Protein AF-A0A369KZP0-F1 (afdb_monomer)

Mean predicted aligned error: 9.72 Å

Nearest PDB structures (foldseek):
  1ne2-assembly1_B  TM=6.212E-01  e=1.872E-04  Thermoplasma acidophilum
  2hv9-assembly1_A  TM=5.973E-01  e=4.729E-04  Encephalitozoon cuniculi
  3grz-assembly1_A  TM=6.682E-01  e=2.473E-03  Lactobacillus delbrueckii subsp. bulgaricus ATCC BAA-365
  4qtu-assembly1_B  TM=5.182E-01  e=5.473E-03  Saccharomyces cerevisiae S288C
  4g65-assembly1_B  TM=6.483E-01  e=4.861E-02  Vibrio vulnificus CMCP6

Organism: NCBI:txid495820

Solvent-accessible surface area (backbone atoms only — not comparable to full-atom values): 10783 Å² total; per-residue (Å²): 127,88,62,87,61,56,91,91,53,67,51,38,44,59,66,58,49,19,60,76,72,72,51,52,58,68,56,55,54,51,34,42,75,68,65,74,43,73,72,43,67,40,90,86,80,64,44,66,24,35,45,44,70,66,43,32,73,37,79,91,36,50,66,42,32,51,66,72,72,48,59,57,78,59,58,74,64,63,71,71,98,57,92,39,29,26,37,27,38,52,32,54,70,35,68,64,57,54,50,39,42,75,74,56,34,44,70,65,35,34,30,24,62,53,67,68,26,47,51,48,33,45,70,79,39,70,87,49,44,74,46,76,39,59,72,90,78,56,82,49,76,84,52,72,82,39,72,42,79,46,64,60,65,65,55,58,19,70,34,91,93,36,86,58,48,32,71,79,28,80,58,30,46,44,52,58,52,51,52,54,50,42,67,51,38,99

Secondary structure (DSSP, 8-state):
---SS-TT--EEEHHHHHHHTT--HHHHHHHHHTTSS--EE-TTT--EEEEHHHHHTSGGGHHHHHHHHS-HHHHTT---SS-EEEEEES-TTTHHHHHHHHTTEEEEEEEE--HHHHHHHHHH-TTS-EEES-GGG---TT-----EEEE---GGGTSTTTT--GGGSTTTTHHHHHHHHHHHH-

Foldseek 3Di:
DPPCPDPPDQWAALVVVCVQLVHDSVVVVVCCVVVVFDFDQDPVPRHTIGHLVVLLVDPSNVVSVCVVPPPVVVQQPDEDPDAAEEEEEQCQLNPVVVVVVSNRHDYAEYEHADPVSLVNCCVVPVPHHYHHHDLVPDDLLPAERHPYYHYDQDCQCPDPPHPVVQCVPPSNCVVVSSVVSVVSHD

pLDDT: mean 84.96, std 15.06, range [28.06, 98.31]

Sequence (186 aa):
MVSIFSNNDNTISAELFADIISVSKSTISKWEKNEKIKPVKNPITGRKEYSISNLSELDEFKIFKEMAYSNWDKELKIKPLRPYQSIELFAGAGGLAIGLEKAGFTTIAVNEVDKDSCKTLRFNRPSWNVIEGDIKNVDFTKFNNIDFVSGGFPCQAFSYAGNKLGFEDARGTLFFEQNKAAFLLL

Radius of gyration: 22.78 Å; Cα contacts (8 Å, |Δi|>4): 264; chains: 1; bounding box: 50×44×56 Å

Structure (mmCIF, N/CA/C/O backbone):
data_AF-A0A369KZP0-F1
#
_entry.id   AF-A0A369KZP0-F1
#
loop_
_atom_site.group_PDB
_atom_site.id
_atom_site.type_symbol
_atom_site.label_atom_id
_atom_site.label_alt_id
_atom_site.label_comp_id
_atom_site.label_asym_id
_atom_site.label_entity_id
_atom_site.label_seq_id
_atom_site.pdbx_PDB_ins_code
_atom_site.Cartn_x
_atom_site.Cartn_y
_atom_site.Cartn_z
_atom_site.occupancy
_atom_site.B_iso_or_equiv
_atom_site.auth_seq_id
_atom_site.auth_comp_id
_atom_site.auth_asym_id
_atom_site.auth_atom_id
_atom_site.pdbx_PDB_model_num
ATOM 1 N N . MET A 1 1 ? 9.856 8.379 -4.052 1.00 36.41 1 MET A N 1
ATOM 2 C CA . MET A 1 1 ? 9.752 8.324 -5.520 1.00 36.41 1 MET A CA 1
ATOM 3 C C . MET A 1 1 ? 10.843 7.376 -5.980 1.00 36.41 1 MET A C 1
ATOM 5 O O . MET A 1 1 ? 12.004 7.722 -5.814 1.00 36.41 1 MET A O 1
ATOM 9 N N . VAL A 1 2 ? 10.518 6.172 -6.464 1.00 28.06 2 VAL A N 1
ATOM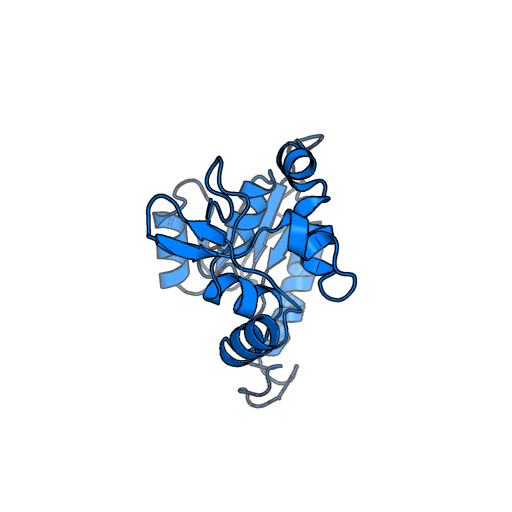 10 C CA . VAL A 1 2 ? 11.441 5.552 -7.424 1.00 28.06 2 VAL A CA 1
ATOM 11 C C . VAL A 1 2 ? 11.208 6.383 -8.666 1.00 28.06 2 VAL A C 1
ATOM 13 O O . VAL A 1 2 ? 10.186 6.246 -9.330 1.00 28.06 2 VAL A O 1
ATOM 16 N N . SER A 1 3 ? 12.051 7.390 -8.845 1.00 36.59 3 SER A N 1
ATOM 17 C CA . SER A 1 3 ? 12.077 8.131 -10.085 1.00 36.59 3 SER A CA 1
ATOM 18 C C . SER A 1 3 ? 12.575 7.145 -11.134 1.00 36.59 3 SER A C 1
ATOM 20 O O . SER A 1 3 ? 13.777 6.951 -11.271 1.00 36.59 3 SER A O 1
ATOM 22 N N . ILE A 1 4 ? 11.657 6.422 -11.781 1.00 45.81 4 ILE A N 1
ATOM 23 C CA . ILE A 1 4 ? 12.007 5.560 -12.919 1.00 45.81 4 ILE A CA 1
ATOM 24 C C . ILE A 1 4 ? 12.545 6.445 -14.059 1.00 45.81 4 ILE A C 1
ATOM 26 O O . ILE A 1 4 ? 13.327 5.993 -14.885 1.00 45.81 4 ILE A O 1
ATOM 30 N N . PHE A 1 5 ? 12.193 7.735 -14.035 1.00 52.28 5 PHE A N 1
ATOM 31 C CA . PHE A 1 5 ? 12.626 8.754 -14.976 1.00 52.28 5 PHE A CA 1
ATOM 32 C C . PHE A 1 5 ? 13.347 9.859 -14.208 1.00 52.28 5 PHE A C 1
ATOM 34 O O . PHE A 1 5 ? 12.756 10.868 -13.819 1.00 52.28 5 PHE A O 1
ATOM 41 N N . SER A 1 6 ? 14.638 9.660 -13.927 1.00 38.16 6 SER A N 1
ATOM 42 C CA . SER A 1 6 ? 15.480 10.777 -13.503 1.00 38.16 6 SER A CA 1
ATOM 43 C C . SER A 1 6 ? 15.413 11.855 -14.579 1.00 38.16 6 SER A C 1
ATOM 45 O O . SER A 1 6 ? 15.656 11.565 -15.749 1.00 38.16 6 SER A O 1
ATOM 47 N N . ASN A 1 7 ? 15.060 13.073 -14.167 1.00 42.16 7 ASN A N 1
ATOM 48 C CA . ASN A 1 7 ? 15.059 14.271 -15.000 1.00 42.16 7 ASN A CA 1
ATOM 49 C C . ASN A 1 7 ? 16.179 14.222 -16.061 1.00 42.16 7 ASN A C 1
ATOM 51 O O . ASN A 1 7 ? 17.353 14.186 -15.698 1.00 42.16 7 ASN A O 1
ATOM 55 N N . ASN A 1 8 ? 15.769 14.255 -17.336 1.00 48.69 8 ASN A N 1
ATOM 56 C CA . ASN A 1 8 ? 16.543 14.358 -18.587 1.00 48.69 8 ASN A CA 1
ATOM 57 C C . ASN A 1 8 ? 16.964 13.100 -19.367 1.00 48.69 8 ASN A C 1
ATOM 59 O O . ASN A 1 8 ? 17.341 13.281 -20.522 1.00 48.69 8 ASN A O 1
ATOM 63 N N . ASP A 1 9 ? 16.796 11.872 -18.873 1.00 56.22 9 ASP A N 1
ATOM 64 C CA . ASP A 1 9 ? 17.131 10.681 -19.677 1.00 56.22 9 ASP A CA 1
ATOM 65 C C . ASP A 1 9 ? 15.869 9.883 -20.040 1.00 56.22 9 ASP A C 1
ATOM 67 O O . ASP A 1 9 ? 15.334 9.105 -19.253 1.00 56.22 9 ASP A O 1
ATOM 71 N N . ASN A 1 10 ? 15.374 10.082 -21.268 1.00 79.69 10 ASN A N 1
ATOM 72 C CA . ASN A 1 10 ? 14.224 9.366 -21.845 1.00 79.69 10 ASN A CA 1
ATOM 73 C C . ASN A 1 10 ? 14.609 7.938 -22.296 1.00 79.69 10 ASN A C 1
ATOM 75 O O . ASN A 1 10 ? 14.162 7.456 -23.343 1.00 79.69 10 ASN A O 1
ATOM 79 N N . THR A 1 11 ? 15.523 7.303 -21.560 1.00 87.75 11 THR A N 1
ATOM 80 C CA . THR A 1 11 ? 16.172 6.035 -21.893 1.00 87.75 11 THR A CA 1
ATOM 81 C C . THR A 1 11 ? 16.112 5.062 -20.717 1.00 87.75 11 THR A C 1
ATOM 83 O O . THR A 1 11 ? 16.107 5.457 -19.556 1.00 87.75 11 THR A O 1
ATOM 86 N N . ILE A 1 12 ? 16.049 3.764 -21.013 1.00 90.25 12 ILE A N 1
ATOM 87 C CA . ILE A 1 12 ? 15.999 2.689 -20.011 1.00 90.25 12 ILE A CA 1
ATOM 88 C C . ILE A 1 12 ? 17.077 1.639 -20.271 1.00 90.25 12 ILE A C 1
ATOM 90 O O . ILE A 1 12 ? 17.467 1.397 -21.414 1.00 90.25 12 ILE A O 1
ATOM 94 N N . SER A 1 13 ? 17.550 0.977 -19.216 1.00 92.00 13 SER A N 1
ATOM 95 C CA . SER A 1 13 ? 18.495 -0.136 -19.343 1.00 92.00 13 SER A CA 1
ATOM 96 C C . SER A 1 13 ? 17.852 -1.369 -19.992 1.00 92.00 13 SER A C 1
ATOM 98 O O . SER A 1 13 ? 16.628 -1.512 -20.030 1.00 92.00 13 SER A O 1
ATOM 100 N N . ALA A 1 14 ? 18.682 -2.298 -20.476 1.00 92.31 14 ALA A N 1
ATOM 101 C CA . ALA A 1 14 ? 18.210 -3.585 -20.994 1.00 92.31 14 ALA A CA 1
ATOM 102 C C . ALA A 1 14 ? 17.471 -4.403 -19.922 1.00 92.31 14 ALA A C 1
ATOM 104 O O . ALA A 1 14 ? 16.512 -5.101 -20.236 1.00 92.31 14 ALA A O 1
ATOM 105 N N . GLU A 1 15 ? 17.926 -4.306 -18.669 1.00 91.56 15 GLU A N 1
ATOM 106 C CA . GLU A 1 15 ? 17.291 -4.882 -17.482 1.00 91.56 15 GLU A CA 1
ATOM 107 C C . GLU A 1 15 ? 15.855 -4.387 -17.341 1.00 91.56 15 GLU A C 1
ATOM 109 O O . GLU A 1 15 ? 14.920 -5.177 -17.388 1.00 91.56 15 GLU A O 1
ATOM 114 N N . LEU A 1 16 ? 15.698 -3.067 -17.223 1.00 90.25 16 LEU A N 1
ATOM 115 C CA . LEU A 1 16 ? 14.410 -2.447 -16.963 1.00 90.25 16 LEU A CA 1
ATOM 116 C C . LEU A 1 16 ? 13.461 -2.637 -18.147 1.00 90.25 16 LEU A C 1
ATOM 118 O O . LEU A 1 16 ? 12.276 -2.880 -17.945 1.00 90.25 16 LEU A O 1
ATOM 122 N N . PHE A 1 17 ? 13.976 -2.581 -19.378 1.00 92.75 17 PHE A N 1
ATOM 123 C CA . PHE A 1 17 ? 13.187 -2.924 -20.555 1.00 92.75 17 PHE A CA 1
ATOM 124 C C . PHE A 1 17 ? 12.662 -4.361 -20.444 1.00 92.75 17 PHE A C 1
ATOM 126 O O . PHE A 1 17 ? 11.452 -4.561 -20.505 1.00 92.75 17 PHE A O 1
ATOM 133 N N . ALA A 1 18 ? 13.537 -5.346 -20.217 1.00 93.50 18 ALA A N 1
ATOM 134 C CA . ALA A 1 18 ? 13.142 -6.748 -20.099 1.00 93.50 18 ALA A CA 1
ATOM 135 C C . ALA A 1 18 ? 12.071 -6.965 -19.013 1.00 93.50 18 ALA A C 1
ATOM 137 O O . ALA A 1 18 ? 11.087 -7.661 -19.266 1.00 93.50 18 ALA A O 1
ATOM 138 N N . ASP A 1 19 ? 12.219 -6.304 -17.863 1.00 92.50 19 ASP A N 1
ATOM 139 C CA . ASP A 1 19 ? 11.260 -6.370 -16.758 1.00 92.50 19 ASP A CA 1
ATOM 140 C C . ASP A 1 19 ? 9.896 -5.763 -17.139 1.00 92.50 19 ASP A C 1
ATOM 142 O O . ASP A 1 19 ? 8.864 -6.403 -16.938 1.00 92.50 19 ASP A O 1
ATOM 146 N N . ILE A 1 20 ? 9.872 -4.569 -17.752 1.00 90.81 20 ILE A N 1
ATOM 147 C CA . ILE A 1 20 ? 8.628 -3.865 -18.133 1.00 90.81 20 ILE A CA 1
ATOM 148 C C . ILE A 1 20 ? 7.773 -4.699 -19.089 1.00 90.81 20 ILE A C 1
ATOM 150 O O . ILE A 1 20 ? 6.555 -4.768 -18.935 1.00 90.81 20 ILE A O 1
ATOM 154 N N . ILE A 1 21 ? 8.395 -5.345 -20.075 1.00 91.25 21 ILE A N 1
ATOM 155 C CA . ILE A 1 21 ? 7.677 -6.178 -21.050 1.00 91.25 21 ILE A CA 1
ATOM 156 C C . ILE A 1 21 ? 7.619 -7.659 -20.659 1.00 91.25 21 ILE A C 1
ATOM 158 O O . ILE A 1 21 ? 7.135 -8.474 -21.442 1.00 91.25 21 ILE A O 1
ATOM 162 N N . SER A 1 22 ? 8.090 -8.014 -19.458 1.00 92.00 22 SER A N 1
ATOM 163 C CA . SER A 1 22 ? 8.059 -9.380 -18.921 1.00 92.00 22 SER A CA 1
ATOM 164 C C . SER A 1 22 ? 8.732 -10.423 -19.830 1.00 92.00 22 SER A C 1
ATOM 166 O O . SER A 1 22 ? 8.195 -11.507 -20.063 1.00 92.00 22 SER A O 1
ATOM 168 N N . VAL A 1 23 ? 9.927 -10.112 -20.344 1.00 93.56 23 VAL A N 1
ATOM 169 C CA . VAL A 1 23 ? 10.755 -11.044 -21.135 1.00 93.56 23 VAL A CA 1
ATOM 170 C C . VAL A 1 23 ? 12.153 -11.199 -20.542 1.00 93.56 23 VAL A C 1
ATOM 172 O O . VAL A 1 23 ? 12.574 -10.462 -19.660 1.00 93.56 23 VAL A O 1
ATOM 175 N N . SER A 1 24 ? 12.928 -12.158 -21.050 1.00 95.06 2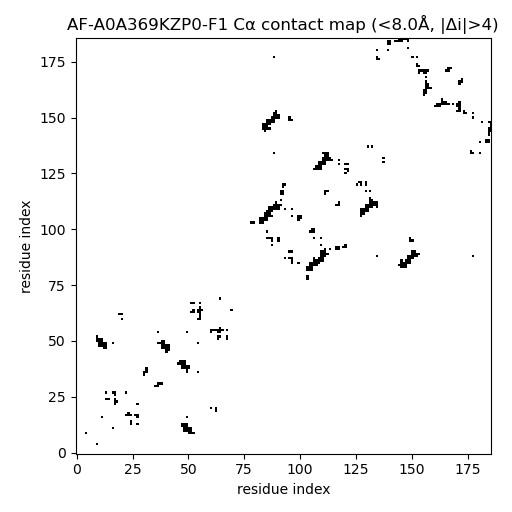4 SER A N 1
ATOM 176 C CA . SER A 1 24 ? 14.331 -12.310 -20.660 1.00 95.06 24 SER A CA 1
ATOM 177 C C . SER A 1 24 ? 15.237 -11.253 -21.307 1.00 95.06 24 SER A C 1
ATOM 179 O O . SER A 1 24 ? 15.032 -10.848 -22.453 1.00 95.06 24 SER A O 1
ATOM 181 N N . LYS A 1 25 ? 16.361 -10.921 -20.656 1.00 93.06 25 LYS A N 1
ATOM 182 C CA . LYS A 1 25 ? 17.425 -10.099 -21.273 1.00 93.06 25 LYS A CA 1
ATOM 183 C C . LYS A 1 25 ? 17.944 -10.679 -22.594 1.00 93.06 25 LYS A C 1
ATOM 185 O O . LYS A 1 25 ? 18.283 -9.934 -23.506 1.00 93.06 25 LYS A O 1
ATOM 190 N N . SER A 1 26 ? 17.972 -12.008 -22.727 1.00 93.94 26 SER A N 1
ATOM 191 C CA . SER A 1 26 ? 18.365 -12.673 -23.976 1.00 93.94 26 SER A CA 1
ATOM 192 C C . SER A 1 26 ? 17.408 -12.370 -25.133 1.00 93.94 26 SER A C 1
ATOM 194 O O . SER A 1 26 ? 17.845 -12.288 -26.281 1.00 93.94 26 SER A O 1
ATOM 196 N N . THR A 1 27 ? 16.123 -12.153 -24.840 1.00 94.62 27 THR A N 1
ATOM 197 C CA . THR A 1 27 ? 15.128 -11.729 -25.831 1.00 94.62 27 THR A CA 1
ATOM 198 C C . THR A 1 27 ? 15.435 -10.319 -26.329 1.00 94.62 27 THR A C 1
ATOM 200 O O . THR A 1 27 ? 15.455 -10.101 -27.540 1.00 94.62 27 THR A O 1
ATOM 203 N N . ILE A 1 28 ? 15.795 -9.402 -25.423 1.00 94.69 28 ILE A N 1
ATOM 204 C CA . ILE A 1 28 ? 16.255 -8.051 -25.781 1.00 94.69 28 ILE A CA 1
ATOM 205 C C . ILE A 1 28 ? 17.487 -8.126 -26.693 1.00 94.69 28 ILE A C 1
ATOM 207 O O . ILE A 1 28 ? 17.485 -7.551 -27.778 1.00 94.69 28 ILE A O 1
ATOM 211 N N . SER A 1 29 ? 18.504 -8.917 -26.331 1.00 93.62 29 SER A N 1
ATOM 212 C CA . SER A 1 29 ? 19.702 -9.094 -27.170 1.00 93.62 29 SER A CA 1
ATOM 213 C C . SER A 1 29 ? 19.390 -9.675 -28.555 1.00 93.62 29 SER A C 1
ATOM 215 O O . SER A 1 29 ? 20.025 -9.304 -29.542 1.00 93.62 29 SER A O 1
ATOM 217 N N . LYS A 1 30 ? 18.407 -10.581 -28.658 1.00 95.50 30 LYS A N 1
ATOM 218 C CA . LYS A 1 30 ? 17.957 -11.135 -29.944 1.00 95.50 30 LYS A CA 1
ATOM 219 C C . LYS A 1 30 ? 17.290 -10.068 -30.811 1.00 95.50 30 LYS A C 1
ATOM 221 O O . LYS A 1 30 ? 17.533 -10.031 -32.014 1.00 95.50 30 LYS A O 1
ATOM 226 N N . TRP A 1 31 ? 16.461 -9.211 -30.223 1.00 94.75 31 TRP A N 1
ATOM 227 C CA . TRP A 1 31 ? 15.827 -8.109 -30.947 1.00 94.75 31 TRP A CA 1
ATOM 228 C C . TRP A 1 31 ? 16.827 -7.043 -31.384 1.00 94.75 31 TRP A C 1
ATOM 230 O O . TRP A 1 31 ? 16.687 -6.527 -32.487 1.00 94.75 31 TRP A O 1
ATOM 240 N N . GLU A 1 32 ? 17.850 -6.768 -30.573 1.00 93.75 32 GLU A N 1
ATOM 241 C CA . GLU A 1 32 ? 18.965 -5.900 -30.961 1.00 93.75 32 GLU A CA 1
ATOM 242 C C . GLU A 1 32 ? 19.711 -6.483 -32.172 1.00 93.75 32 GLU A C 1
ATOM 244 O O . GLU A 1 32 ? 19.908 -5.797 -33.171 1.00 93.75 32 GLU A O 1
ATOM 249 N N . LYS A 1 33 ? 20.065 -7.776 -32.125 1.00 94.12 33 LYS A N 1
ATOM 250 C CA . LYS A 1 33 ? 20.767 -8.461 -33.224 1.00 94.12 33 LYS A CA 1
ATOM 251 C C . LYS A 1 33 ? 19.964 -8.477 -34.529 1.00 94.12 33 LYS A C 1
ATOM 253 O O . LYS A 1 33 ? 20.554 -8.419 -35.602 1.00 94.12 33 LYS A O 1
ATOM 258 N N . ASN A 1 34 ? 18.641 -8.573 -34.431 1.00 93.69 34 ASN A N 1
ATOM 259 C CA . ASN A 1 34 ? 17.736 -8.573 -35.580 1.00 93.69 34 ASN A CA 1
ATOM 260 C C . ASN A 1 34 ? 17.277 -7.157 -35.977 1.00 93.69 34 ASN A C 1
ATOM 262 O O . ASN A 1 34 ? 16.317 -7.030 -36.729 1.00 93.69 34 ASN A O 1
ATOM 266 N N . GLU A 1 35 ? 17.910 -6.110 -35.435 1.00 90.69 35 GLU A N 1
ATOM 267 C CA . GLU A 1 35 ? 17.630 -4.690 -35.700 1.00 90.69 35 GLU A CA 1
ATOM 268 C C . GLU A 1 35 ? 16.199 -4.216 -35.392 1.00 90.69 35 GLU A C 1
ATOM 270 O O . GLU A 1 35 ? 15.824 -3.096 -35.741 1.00 90.69 35 GLU A O 1
ATOM 275 N N . LYS A 1 36 ? 15.409 -5.026 -34.679 1.00 89.44 36 LYS A N 1
ATOM 276 C CA . LYS A 1 36 ? 14.049 -4.673 -34.245 1.00 89.44 36 LYS A CA 1
ATOM 277 C C . LYS A 1 36 ? 14.058 -3.519 -33.239 1.00 89.44 36 LYS A C 1
ATOM 279 O O . LYS A 1 36 ? 13.135 -2.715 -33.206 1.00 89.44 36 LYS A O 1
ATOM 284 N N . ILE A 1 37 ? 15.095 -3.455 -32.407 1.00 92.56 37 ILE A N 1
ATOM 285 C CA . ILE A 1 37 ? 15.331 -2.374 -31.446 1.00 92.56 37 ILE A CA 1
ATOM 286 C C . ILE A 1 37 ? 16.759 -1.863 -31.609 1.00 92.56 37 ILE A C 1
ATOM 288 O O . ILE A 1 37 ? 17.664 -2.630 -31.937 1.00 92.56 37 ILE A O 1
ATOM 292 N N . LYS A 1 38 ? 16.971 -0.569 -31.356 1.00 92.38 38 LYS A N 1
ATOM 293 C CA . LYS A 1 38 ? 18.285 0.072 -31.482 1.00 92.38 38 LYS A CA 1
ATOM 294 C C . LYS A 1 38 ? 18.666 0.757 -30.169 1.00 92.38 38 LYS A C 1
ATOM 296 O O . LYS A 1 38 ? 17.924 1.636 -29.728 1.00 92.38 38 LYS A O 1
ATOM 301 N N . PRO A 1 39 ? 19.786 0.369 -29.536 1.00 93.06 39 PRO A N 1
ATOM 302 C CA . PRO A 1 39 ? 20.246 1.022 -28.325 1.00 93.06 39 PRO A CA 1
ATOM 303 C C . PRO A 1 39 ? 20.938 2.352 -28.641 1.00 93.06 39 PRO A C 1
ATOM 305 O O . PRO A 1 39 ? 21.559 2.526 -29.690 1.00 93.06 39 PRO A O 1
ATOM 308 N N . VAL A 1 40 ? 20.895 3.262 -27.678 1.00 91.56 40 VAL A N 1
ATOM 309 C CA . VAL A 1 40 ? 21.728 4.460 -27.589 1.00 91.56 40 VAL A CA 1
ATOM 310 C C . VAL A 1 40 ? 22.782 4.259 -26.504 1.00 91.56 40 VAL A C 1
ATOM 312 O O . VAL A 1 40 ? 22.606 3.462 -25.582 1.00 91.56 40 VAL A O 1
ATOM 315 N N . LYS A 1 41 ? 23.914 4.952 -26.618 1.00 89.94 41 LYS A N 1
ATOM 316 C CA . LYS A 1 41 ? 24.972 4.884 -25.610 1.00 89.94 41 LYS A CA 1
ATOM 317 C C . LYS A 1 41 ? 24.750 5.987 -24.583 1.00 89.94 41 LYS A C 1
ATOM 319 O O . LYS A 1 41 ? 24.753 7.158 -24.954 1.00 89.94 41 LYS A O 1
ATOM 324 N N . ASN A 1 42 ? 24.595 5.622 -23.315 1.00 84.94 42 ASN A N 1
ATOM 325 C CA . ASN A 1 42 ? 24.492 6.598 -22.239 1.00 84.94 42 ASN A CA 1
ATOM 326 C C . ASN A 1 42 ? 25.803 7.412 -22.160 1.00 84.94 42 ASN A C 1
ATOM 328 O O . ASN A 1 42 ? 26.880 6.807 -22.081 1.00 84.94 42 ASN A O 1
ATOM 332 N N . PRO A 1 43 ? 25.750 8.754 -22.186 1.00 81.56 43 PRO A N 1
ATOM 333 C CA . PRO A 1 43 ? 26.947 9.593 -22.242 1.00 81.56 43 PRO A CA 1
ATOM 334 C C . PRO A 1 43 ? 27.766 9.569 -20.944 1.00 81.56 43 PRO A C 1
ATOM 336 O O . PRO A 1 43 ? 28.965 9.833 -20.982 1.00 81.56 43 PRO A O 1
ATOM 339 N N . ILE A 1 44 ? 27.143 9.226 -19.812 1.00 82.75 44 ILE A N 1
ATOM 340 C CA . ILE A 1 44 ? 27.774 9.193 -18.487 1.00 82.75 44 ILE A CA 1
ATOM 341 C C . ILE A 1 44 ? 28.340 7.801 -18.202 1.00 82.75 44 ILE A C 1
ATOM 343 O O . ILE A 1 44 ? 29.504 7.653 -17.837 1.00 82.75 44 ILE A O 1
ATOM 347 N N . THR A 1 45 ? 27.521 6.759 -18.359 1.00 84.44 45 THR A N 1
ATOM 348 C CA . THR A 1 45 ? 27.897 5.389 -17.970 1.00 84.44 45 THR A CA 1
ATOM 349 C C . THR A 1 45 ? 28.523 4.588 -19.108 1.00 84.44 45 THR A C 1
ATOM 351 O O . THR A 1 45 ? 29.116 3.535 -18.872 1.00 84.44 45 THR A O 1
ATOM 354 N N . GLY A 1 46 ? 28.360 5.036 -20.357 1.00 85.06 46 GLY A N 1
ATOM 355 C CA . GLY A 1 46 ? 28.786 4.318 -21.556 1.00 85.06 46 GLY A CA 1
ATOM 356 C C . GLY A 1 46 ? 27.983 3.046 -21.856 1.00 85.06 46 GLY A C 1
ATOM 357 O O . GLY A 1 46 ? 28.317 2.342 -22.814 1.00 85.06 46 GLY A O 1
ATOM 358 N N . ARG A 1 47 ? 26.953 2.733 -21.058 1.00 87.31 47 ARG A N 1
ATOM 359 C CA . ARG A 1 47 ? 26.108 1.543 -21.219 1.00 87.31 47 ARG A CA 1
ATOM 360 C C . ARG A 1 47 ? 25.116 1.716 -22.368 1.00 87.31 47 ARG A C 1
ATOM 362 O O . ARG A 1 47 ? 24.792 2.833 -22.760 1.00 87.31 47 ARG A O 1
ATOM 369 N N . LYS A 1 48 ? 24.648 0.589 -22.908 1.00 90.38 48 LYS A N 1
ATOM 370 C CA . LYS A 1 48 ? 23.555 0.557 -23.886 1.00 90.38 48 LYS A CA 1
ATOM 371 C C . LYS A 1 48 ? 22.226 0.774 -23.170 1.00 90.38 48 LYS A C 1
ATOM 373 O O . LYS A 1 48 ? 21.916 0.045 -22.229 1.00 90.38 48 LYS A O 1
ATOM 378 N N . GLU A 1 49 ? 21.449 1.726 -23.655 1.00 92.88 49 GLU A N 1
ATOM 379 C CA . GLU A 1 49 ? 20.109 2.045 -23.169 1.00 92.88 49 GL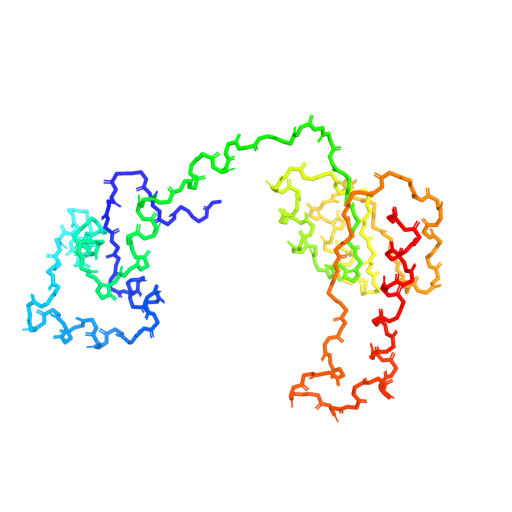U A CA 1
ATOM 380 C C . GLU A 1 49 ? 19.139 2.194 -24.340 1.00 92.88 49 GLU A C 1
ATOM 382 O O . GLU A 1 49 ? 19.552 2.291 -25.492 1.00 92.88 49 GLU A O 1
ATOM 387 N N . TYR A 1 50 ? 17.841 2.194 -24.066 1.00 92.00 50 TYR A N 1
ATOM 388 C CA . TYR A 1 50 ? 16.790 2.195 -25.079 1.00 92.00 50 TYR A CA 1
ATOM 389 C C . TYR A 1 50 ? 15.889 3.401 -24.894 1.00 92.00 50 TYR A C 1
ATOM 391 O O . TYR A 1 50 ? 15.371 3.618 -23.805 1.00 92.00 50 TYR A O 1
ATOM 399 N N . SER A 1 51 ? 15.700 4.178 -25.959 1.00 89.75 51 SER A N 1
ATOM 400 C CA . SER A 1 51 ? 14.836 5.357 -25.939 1.00 89.75 51 SER A CA 1
ATOM 401 C C . SER A 1 51 ? 13.365 4.956 -25.829 1.00 89.75 51 SER A C 1
ATOM 403 O O . SER A 1 51 ? 12.856 4.218 -26.672 1.00 89.75 51 SER A O 1
ATOM 405 N N . ILE A 1 52 ? 12.673 5.478 -24.817 1.00 87.19 52 ILE A N 1
ATOM 406 C CA . ILE A 1 52 ? 11.254 5.199 -24.569 1.00 87.19 52 ILE A CA 1
ATOM 407 C C . ILE A 1 52 ? 10.392 5.720 -25.718 1.00 87.19 52 ILE A C 1
ATOM 409 O O . ILE A 1 52 ? 9.480 5.019 -26.145 1.00 87.19 52 ILE A O 1
ATOM 413 N N . SER A 1 53 ? 10.702 6.902 -26.262 1.00 83.62 53 SER A N 1
ATOM 414 C CA . SER A 1 53 ? 9.979 7.457 -27.413 1.00 83.62 53 SER A CA 1
ATOM 415 C C . SER A 1 53 ? 10.061 6.530 -28.626 1.00 83.62 53 SER A C 1
ATOM 417 O O . SER A 1 53 ? 9.03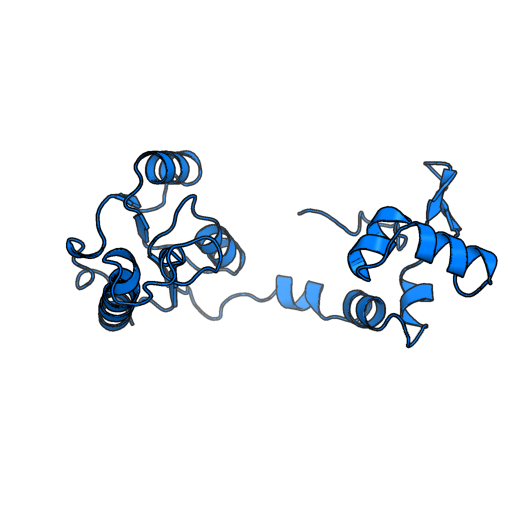5 6.216 -29.222 1.00 83.62 53 SER A O 1
ATOM 419 N N . ASN A 1 54 ? 11.243 5.978 -28.915 1.00 87.00 54 ASN A N 1
ATOM 420 C CA . ASN A 1 54 ? 11.401 5.031 -30.021 1.00 87.00 54 ASN A CA 1
ATOM 421 C C . ASN A 1 54 ? 10.648 3.721 -29.749 1.00 87.00 54 ASN A C 1
ATOM 423 O O . ASN A 1 54 ? 10.047 3.148 -30.651 1.00 87.00 54 ASN A O 1
ATOM 427 N N . LEU A 1 55 ? 10.669 3.235 -28.504 1.00 88.62 55 LEU A N 1
ATOM 428 C CA . LEU A 1 55 ? 9.926 2.033 -28.126 1.00 88.62 55 LEU A CA 1
ATOM 429 C C . LEU A 1 55 ? 8.406 2.250 -28.189 1.00 88.62 55 LEU A C 1
ATOM 431 O O . LEU A 1 55 ? 7.691 1.327 -28.563 1.00 88.62 55 LEU A O 1
ATOM 435 N N . SER A 1 56 ? 7.909 3.450 -27.870 1.00 85.44 56 SER A N 1
ATOM 436 C CA . SER A 1 56 ? 6.476 3.779 -27.910 1.00 85.44 56 SER A CA 1
ATOM 437 C C . SER A 1 56 ? 5.881 3.872 -29.318 1.00 85.44 56 SER A C 1
ATOM 439 O O . SER A 1 56 ? 4.660 3.798 -29.463 1.00 85.44 56 SER A O 1
ATOM 441 N N . GLU A 1 57 ? 6.721 4.020 -30.345 1.00 85.56 57 GLU A N 1
ATOM 442 C CA . GLU A 1 57 ? 6.313 3.999 -31.756 1.00 85.56 57 GLU A CA 1
ATOM 443 C C . GLU A 1 57 ? 6.085 2.574 -32.283 1.00 85.56 57 GLU A C 1
ATOM 445 O O . GLU A 1 57 ? 5.455 2.390 -33.323 1.00 85.56 57 GLU A O 1
ATOM 450 N N . LEU A 1 58 ? 6.576 1.557 -31.570 1.00 85.00 58 LEU A N 1
ATOM 451 C CA . LEU A 1 58 ? 6.420 0.159 -31.948 1.00 85.00 58 LEU A CA 1
ATOM 452 C C . LEU A 1 58 ? 5.118 -0.395 -31.357 1.00 85.00 58 LEU A C 1
ATOM 454 O O . LEU A 1 58 ? 4.985 -0.511 -30.138 1.00 85.00 58 LEU A O 1
ATOM 458 N N . ASP A 1 59 ? 4.181 -0.807 -32.216 1.00 83.50 59 ASP A N 1
ATOM 459 C CA . ASP A 1 59 ? 2.870 -1.341 -31.800 1.00 83.50 59 ASP A CA 1
ATOM 460 C C . ASP A 1 59 ? 2.981 -2.536 -30.837 1.00 83.50 59 ASP A C 1
ATOM 462 O O . ASP A 1 59 ? 2.159 -2.714 -29.936 1.00 83.50 59 ASP A O 1
ATOM 466 N N . GLU A 1 60 ? 4.039 -3.336 -30.985 1.00 84.31 60 GLU A N 1
ATOM 467 C CA . GLU A 1 60 ? 4.329 -4.485 -30.126 1.00 84.31 60 GLU A CA 1
ATOM 468 C C . GLU A 1 60 ? 4.651 -4.098 -28.676 1.00 84.31 60 GLU A C 1
ATOM 470 O O . GLU A 1 60 ? 4.515 -4.926 -27.775 1.00 84.31 60 GLU A O 1
ATOM 475 N N . PHE A 1 61 ? 5.060 -2.850 -28.428 1.00 87.31 61 PHE A N 1
ATOM 476 C CA . PHE A 1 61 ? 5.388 -2.353 -27.097 1.00 87.31 61 PHE A CA 1
ATOM 477 C C . PHE A 1 61 ? 4.414 -1.274 -26.624 1.00 87.31 61 PHE A C 1
ATOM 479 O O . PHE A 1 61 ? 4.804 -0.240 -26.075 1.00 87.31 61 PHE A O 1
ATOM 486 N N . LYS A 1 62 ? 3.117 -1.566 -26.773 1.00 84.81 62 LYS A N 1
ATOM 487 C CA . LYS A 1 62 ? 2.005 -0.717 -26.323 1.00 84.81 62 LYS A CA 1
ATOM 488 C C . LYS A 1 62 ? 2.185 -0.165 -24.902 1.00 84.81 62 LYS A C 1
ATOM 490 O O . LYS A 1 62 ? 1.814 0.977 -24.657 1.00 84.81 62 LYS A O 1
ATOM 495 N N . ILE A 1 63 ? 2.802 -0.923 -23.993 1.00 86.44 63 ILE A N 1
ATOM 496 C CA . ILE A 1 63 ? 3.068 -0.475 -22.620 1.00 86.44 63 ILE A CA 1
ATOM 497 C C . ILE A 1 63 ? 3.924 0.799 -22.561 1.00 86.44 63 ILE A C 1
ATOM 499 O O . ILE A 1 63 ? 3.616 1.686 -21.776 1.00 86.44 63 ILE A O 1
ATOM 503 N N . PHE A 1 64 ? 4.932 0.970 -23.427 1.00 86.38 64 PHE A N 1
ATOM 504 C CA . PHE A 1 64 ? 5.724 2.208 -23.449 1.00 86.38 64 PHE A CA 1
ATOM 505 C C . PHE A 1 64 ? 4.931 3.380 -24.001 1.00 86.38 64 PHE A C 1
ATOM 507 O O . PHE A 1 64 ? 5.112 4.499 -23.538 1.00 86.38 64 PHE A O 1
ATOM 514 N N . LYS A 1 65 ? 4.020 3.130 -24.945 1.00 83.50 65 LYS A N 1
ATOM 515 C CA . LYS A 1 65 ? 3.076 4.145 -25.416 1.00 83.50 65 LYS A CA 1
ATOM 516 C C . LYS A 1 65 ? 2.138 4.572 -24.291 1.00 83.50 65 LYS A C 1
ATOM 518 O O . LYS A 1 65 ? 1.964 5.762 -24.054 1.00 83.50 65 LYS A O 1
ATOM 523 N N . GLU A 1 66 ? 1.581 3.612 -23.562 1.00 83.38 66 GLU A N 1
ATOM 524 C CA . GLU A 1 66 ? 0.745 3.894 -22.399 1.00 83.38 66 GLU A CA 1
ATOM 525 C C . GLU A 1 66 ? 1.534 4.659 -21.339 1.00 83.38 66 GLU A C 1
ATOM 527 O O . GLU A 1 66 ? 1.039 5.670 -20.871 1.00 83.38 66 GLU A O 1
ATOM 532 N N . MET A 1 67 ? 2.773 4.277 -21.025 1.00 81.62 67 MET A N 1
ATOM 533 C CA . MET A 1 67 ? 3.627 4.977 -20.056 1.00 81.62 67 MET A CA 1
ATOM 534 C C . MET A 1 67 ? 4.049 6.384 -20.507 1.00 81.62 67 MET A C 1
ATOM 536 O O . MET A 1 67 ? 4.056 7.297 -19.689 1.00 81.62 67 MET A O 1
ATOM 540 N N . ALA A 1 68 ? 4.389 6.578 -21.783 1.00 77.56 68 ALA A N 1
ATOM 541 C CA . ALA A 1 68 ? 4.881 7.856 -22.302 1.00 77.56 68 ALA A CA 1
ATOM 542 C C . ALA A 1 68 ? 3.769 8.899 -22.490 1.00 77.56 68 ALA A C 1
ATOM 544 O O . ALA A 1 68 ? 4.016 10.093 -22.333 1.00 77.56 68 ALA A O 1
ATOM 545 N N . TYR A 1 69 ? 2.553 8.459 -22.831 1.00 76.75 69 TYR A N 1
ATOM 546 C CA . TYR A 1 69 ? 1.423 9.345 -23.142 1.00 76.75 69 TYR A CA 1
ATOM 547 C C . TYR A 1 69 ? 0.300 9.311 -22.099 1.00 76.75 69 TYR A C 1
ATOM 549 O O . TYR A 1 69 ? -0.789 9.835 -22.340 1.00 76.75 69 TYR A O 1
ATOM 557 N N 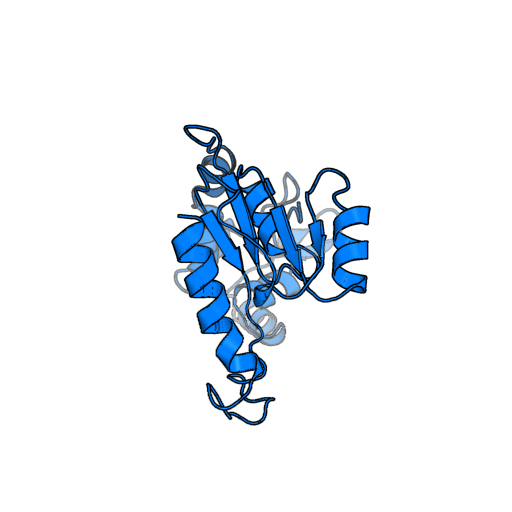. SER A 1 70 ? 0.520 8.680 -20.951 1.00 78.00 70 SER A N 1
ATOM 558 C CA . SER A 1 70 ? -0.462 8.666 -19.866 1.00 78.00 70 SER A CA 1
ATOM 559 C C . SER A 1 70 ? -0.486 9.988 -19.111 1.00 78.00 70 SER A C 1
ATOM 561 O O . SER A 1 70 ? 0.460 10.771 -19.096 1.00 78.00 70 SER A O 1
ATOM 563 N N . ASN A 1 71 ? -1.604 10.225 -18.433 1.00 82.75 71 ASN A N 1
ATOM 564 C CA . ASN A 1 71 ? -1.850 11.453 -17.695 1.00 82.75 71 ASN A CA 1
ATOM 565 C C . ASN A 1 71 ? -1.269 11.418 -16.269 1.00 82.75 71 ASN A C 1
ATOM 567 O O . ASN A 1 71 ? -1.785 12.134 -15.414 1.00 82.75 71 ASN A O 1
ATOM 571 N N . TRP A 1 72 ? -0.212 10.638 -15.989 1.00 80.19 72 TRP A N 1
ATOM 572 C CA . TRP A 1 72 ? 0.318 10.458 -14.622 1.00 80.19 72 TRP A CA 1
ATOM 573 C C . TRP A 1 72 ? 0.600 11.781 -13.926 1.00 80.19 72 TRP A C 1
ATOM 575 O O . TRP A 1 72 ? 0.161 11.986 -12.801 1.00 80.19 72 TRP A O 1
ATOM 585 N N . ASP A 1 73 ? 1.273 12.716 -14.599 1.00 82.31 73 ASP A N 1
ATOM 586 C CA . ASP A 1 73 ? 1.595 14.019 -14.009 1.00 82.31 73 ASP A CA 1
ATOM 587 C C . ASP A 1 73 ? 0.348 14.831 -13.655 1.00 82.31 73 ASP A C 1
ATOM 589 O O . ASP A 1 73 ? 0.372 15.651 -12.735 1.00 82.31 73 ASP A O 1
ATOM 593 N N . LYS A 1 74 ? -0.746 14.635 -14.396 1.00 85.44 74 LYS A N 1
ATOM 594 C CA . LYS A 1 74 ? -2.036 15.264 -14.115 1.00 85.44 74 LYS A CA 1
ATOM 595 C C . LYS A 1 74 ? -2.749 14.537 -12.977 1.00 85.44 74 LYS A C 1
ATOM 597 O O . LYS A 1 74 ? -3.268 15.205 -12.089 1.00 85.44 74 LYS A O 1
ATOM 602 N N . GLU A 1 75 ? -2.742 13.208 -12.982 1.00 83.25 75 GLU A N 1
ATOM 603 C CA . GLU A 1 75 ? -3.349 12.353 -11.956 1.00 83.25 75 GLU A CA 1
ATOM 604 C C . GLU A 1 75 ? -2.686 12.549 -10.588 1.00 83.25 75 GLU A C 1
ATOM 606 O O . GLU A 1 75 ? -3.376 12.740 -9.592 1.00 83.25 75 GLU A O 1
ATOM 611 N N . LEU A 1 76 ? -1.355 12.646 -10.544 1.00 80.44 76 LEU A N 1
ATOM 612 C CA . LEU A 1 76 ? -0.579 12.937 -9.334 1.00 80.44 76 LEU A CA 1
ATOM 613 C C . LEU A 1 76 ? -0.851 14.334 -8.756 1.00 80.44 76 LEU A C 1
ATOM 615 O O . LEU A 1 76 ? -0.593 14.574 -7.578 1.00 80.44 76 LEU A O 1
ATOM 619 N N . LYS A 1 77 ? -1.351 15.270 -9.572 1.00 84.38 77 LYS A N 1
ATOM 620 C CA . LYS A 1 77 ? -1.729 16.626 -9.141 1.00 84.38 77 LYS A CA 1
ATOM 621 C C . LYS A 1 77 ? -3.191 16.726 -8.709 1.00 84.38 77 LYS A C 1
ATOM 623 O O . LYS A 1 77 ? -3.601 17.802 -8.265 1.00 84.38 77 LYS A O 1
ATOM 628 N N . ILE A 1 78 ? -3.980 15.657 -8.849 1.00 84.75 78 ILE A N 1
ATOM 629 C CA . ILE A 1 78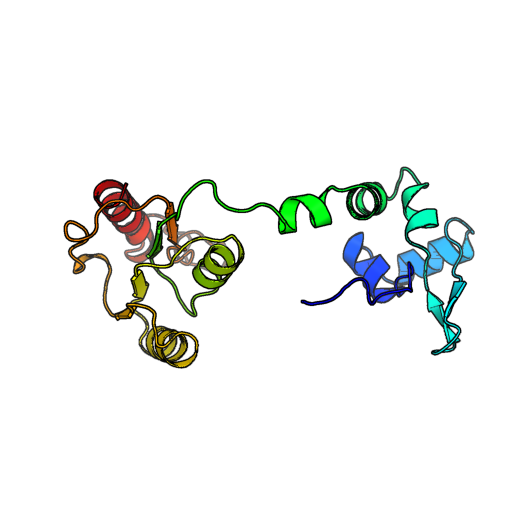 ? -5.370 15.646 -8.393 1.00 84.75 78 ILE A CA 1
ATOM 630 C C . ILE A 1 78 ? -5.383 15.894 -6.886 1.00 84.75 78 ILE A C 1
ATOM 632 O O . ILE A 1 78 ? -4.651 15.273 -6.120 1.00 84.75 78 ILE A O 1
ATOM 636 N N . LYS A 1 79 ? -6.235 16.831 -6.468 1.00 82.38 79 LYS A N 1
ATOM 637 C CA . LYS A 1 79 ? -6.519 17.091 -5.060 1.00 82.38 79 LYS A CA 1
ATOM 638 C C . LYS A 1 79 ? -7.923 16.596 -4.737 1.00 82.38 79 LYS A C 1
ATOM 640 O O . LYS A 1 79 ? -8.818 16.746 -5.574 1.00 82.38 79 LYS A O 1
ATOM 645 N N . PRO A 1 80 ? -8.134 16.024 -3.546 1.00 84.62 80 PRO A N 1
ATOM 646 C CA . PRO A 1 80 ? -9.449 15.553 -3.160 1.00 84.62 80 PRO A CA 1
ATOM 647 C C . PRO A 1 80 ? -10.416 16.743 -3.022 1.00 84.62 80 PRO A C 1
ATOM 649 O O . PRO A 1 80 ? -10.036 17.810 -2.541 1.00 84.62 80 PRO A O 1
ATOM 652 N N . LEU A 1 81 ? -11.668 16.563 -3.461 1.00 87.50 81 LEU A N 1
ATOM 653 C CA . LEU A 1 81 ? -12.709 17.610 -3.422 1.00 87.50 81 LEU A CA 1
ATOM 654 C C . LEU A 1 81 ? -13.047 18.057 -1.992 1.00 87.50 81 LEU A C 1
ATOM 656 O O . LEU A 1 81 ? -13.476 19.185 -1.767 1.00 87.50 81 LEU A O 1
ATOM 660 N N . ARG A 1 82 ? -12.854 17.151 -1.037 1.00 93.00 82 ARG A N 1
ATOM 661 C CA . ARG A 1 82 ? -12.969 17.351 0.406 1.00 93.00 82 ARG A CA 1
ATOM 662 C C . ARG A 1 82 ? -12.009 16.389 1.108 1.00 93.00 82 ARG A C 1
ATOM 664 O O . ARG A 1 82 ? -11.551 15.448 0.464 1.00 93.00 82 ARG A O 1
ATOM 671 N N . PRO A 1 83 ? -11.724 16.554 2.407 1.00 91.50 83 PRO A N 1
ATOM 672 C CA . PRO A 1 83 ? -11.023 15.524 3.163 1.00 91.50 83 PRO A CA 1
ATOM 673 C C . PRO A 1 83 ? -11.793 14.199 3.091 1.00 91.50 83 PRO A C 1
ATOM 675 O O . PRO A 1 83 ? -12.991 14.170 3.390 1.00 91.50 83 PRO A O 1
ATOM 678 N N . TYR A 1 84 ? -11.108 13.134 2.675 1.00 95.81 84 TYR A N 1
ATOM 679 C CA . TYR A 1 84 ? -11.638 11.774 2.714 1.00 95.81 84 TYR A CA 1
ATOM 680 C C . TYR A 1 84 ? -11.015 11.009 3.872 1.00 95.81 84 TYR A C 1
ATOM 682 O O . TYR A 1 84 ? -9.804 11.085 4.081 1.00 95.81 84 TYR A O 1
ATOM 690 N N . GLN A 1 85 ? -11.832 10.281 4.620 1.00 96.69 85 GLN A N 1
ATOM 691 C CA . GLN A 1 85 ? -11.405 9.523 5.789 1.00 96.69 85 GLN A CA 1
ATOM 692 C C . GLN A 1 85 ? -11.331 8.036 5.474 1.00 96.69 85 GLN A C 1
ATOM 694 O O . GLN A 1 85 ? -12.200 7.491 4.796 1.00 96.69 85 GLN A O 1
ATOM 699 N N . SER A 1 86 ? -10.296 7.371 5.979 1.00 97.44 86 SER A N 1
ATOM 700 C CA . SER A 1 86 ? -10.110 5.939 5.767 1.00 97.44 86 SER A CA 1
ATOM 701 C C . SER A 1 86 ? -9.770 5.186 7.043 1.00 97.44 86 SER A C 1
ATOM 703 O O . SER A 1 86 ? -9.150 5.732 7.960 1.00 97.44 86 SER A O 1
ATOM 705 N N . ILE A 1 87 ? -10.168 3.917 7.072 1.00 97.69 87 ILE A N 1
ATOM 706 C CA . ILE A 1 87 ? -9.740 2.934 8.066 1.00 97.69 87 ILE A CA 1
ATOM 707 C C . ILE A 1 87 ? -9.146 1.726 7.337 1.00 97.69 87 ILE A C 1
ATOM 709 O O . ILE A 1 87 ? -9.670 1.288 6.311 1.00 97.69 87 ILE A O 1
ATOM 713 N N . GLU A 1 88 ? -8.046 1.187 7.862 1.00 96.88 88 GLU A N 1
ATOM 714 C CA . GLU A 1 88 ? -7.470 -0.081 7.399 1.00 96.88 88 GLU A CA 1
ATOM 715 C C . GLU A 1 88 ? -7.682 -1.182 8.442 1.00 96.88 88 GLU A C 1
ATOM 717 O O . GLU A 1 88 ? -7.337 -1.027 9.612 1.00 96.88 88 GLU A O 1
ATOM 722 N N . LEU A 1 89 ? -8.258 -2.299 8.014 1.00 96.38 89 LEU A N 1
ATOM 723 C CA . LEU A 1 89 ? -8.460 -3.516 8.795 1.00 96.38 89 LEU A CA 1
ATOM 724 C C . LEU A 1 89 ? -7.400 -4.546 8.393 1.00 96.38 89 LEU A C 1
ATOM 726 O O . LEU A 1 89 ? -7.088 -4.655 7.211 1.00 96.38 89 LEU A O 1
ATOM 730 N N . PHE A 1 90 ? -6.881 -5.333 9.337 1.00 95.50 90 PHE A N 1
ATOM 731 C CA . PHE A 1 90 ? -5.771 -6.266 9.066 1.00 95.50 90 PHE A CA 1
ATOM 732 C C . PHE A 1 90 ? -4.575 -5.544 8.422 1.00 95.50 90 PHE A C 1
ATOM 734 O O . PHE A 1 90 ? -4.088 -5.929 7.357 1.00 95.50 90 PHE A O 1
ATOM 741 N N . ALA A 1 91 ? -4.171 -4.425 9.027 1.00 95.94 91 ALA A N 1
ATOM 742 C CA . ALA A 1 91 ? -3.267 -3.466 8.400 1.00 95.94 91 ALA A CA 1
ATOM 743 C C . ALA A 1 91 ? -1.842 -3.996 8.166 1.00 95.94 91 ALA A C 1
ATOM 745 O O . ALA A 1 91 ? -1.084 -3.422 7.377 1.00 95.94 91 ALA A O 1
ATOM 746 N N . GLY A 1 92 ? -1.433 -5.061 8.860 1.00 95.31 92 GLY A N 1
ATOM 747 C CA . GLY A 1 92 ? -0.049 -5.517 8.887 1.00 95.31 92 GLY A CA 1
ATOM 748 C C . GLY A 1 92 ? 0.893 -4.348 9.187 1.00 95.31 92 GLY A C 1
ATOM 749 O O . GLY A 1 92 ? 0.680 -3.573 10.118 1.00 95.31 92 GLY A O 1
ATOM 750 N N . ALA A 1 93 ? 1.916 -4.158 8.354 1.00 95.56 93 ALA A N 1
ATOM 751 C CA . ALA A 1 93 ? 2.848 -3.034 8.482 1.00 95.56 93 ALA A CA 1
ATOM 752 C C . ALA A 1 93 ? 2.331 -1.689 7.906 1.00 95.56 93 ALA A C 1
ATOM 754 O O . ALA A 1 93 ? 3.085 -0.715 7.890 1.00 95.56 93 ALA A O 1
ATOM 755 N N . GLY A 1 94 ? 1.082 -1.612 7.425 1.00 95.44 94 GLY A N 1
ATOM 756 C CA . GLY A 1 94 ? 0.425 -0.374 6.972 1.00 95.44 94 GLY A CA 1
ATOM 757 C C . GLY A 1 94 ? 0.660 -0.000 5.510 1.00 95.44 94 GLY A C 1
ATOM 758 O O . GLY A 1 94 ? 0.597 1.175 5.149 1.00 95.44 94 GLY A O 1
ATOM 759 N N . GLY A 1 95 ? 0.983 -0.973 4.654 1.00 94.81 95 GLY A N 1
ATOM 760 C CA . GLY A 1 95 ? 1.304 -0.713 3.248 1.00 94.81 95 GLY A CA 1
ATOM 761 C C . GLY A 1 95 ? 0.161 -0.037 2.483 1.00 94.81 95 GLY A C 1
ATOM 762 O O . GLY A 1 95 ? 0.408 0.905 1.723 1.00 94.81 95 GLY A O 1
ATOM 763 N N . LEU A 1 96 ? -1.082 -0.477 2.707 1.00 94.69 96 LEU A N 1
ATOM 764 C CA . LEU A 1 96 ? -2.247 0.064 2.012 1.00 94.69 96 LEU A CA 1
ATOM 765 C C . LEU A 1 96 ? -2.658 1.427 2.580 1.00 94.69 96 LEU A C 1
ATOM 767 O O . LEU A 1 96 ? -2.865 2.346 1.789 1.00 94.69 96 LEU A O 1
ATOM 771 N N . ALA A 1 97 ? -2.663 1.619 3.904 1.00 96.06 97 ALA A N 1
ATOM 772 C CA . ALA A 1 97 ? -2.904 2.932 4.505 1.00 96.06 97 ALA A CA 1
ATOM 773 C C . ALA A 1 97 ? -1.862 3.972 4.077 1.00 96.06 97 ALA A C 1
ATOM 775 O O . ALA A 1 97 ? -2.228 5.116 3.828 1.00 96.06 97 ALA A O 1
ATOM 776 N N . ILE A 1 98 ? -0.583 3.606 3.899 1.00 95.56 98 ILE A N 1
ATOM 777 C CA . ILE A 1 98 ? 0.421 4.525 3.328 1.00 95.56 98 ILE A CA 1
ATOM 778 C C . ILE A 1 98 ? 0.073 4.878 1.874 1.00 95.56 98 ILE A C 1
ATOM 780 O O . ILE A 1 98 ? 0.276 6.015 1.445 1.00 95.56 98 ILE A O 1
ATOM 784 N N . GLY A 1 99 ? -0.418 3.913 1.093 1.00 92.94 99 GLY A N 1
ATOM 785 C CA . GLY A 1 99 ? -0.899 4.152 -0.268 1.00 92.94 99 GLY A CA 1
ATOM 786 C C . GLY A 1 99 ? -2.071 5.135 -0.302 1.00 92.94 99 GLY A C 1
ATOM 787 O O . GLY A 1 99 ? -2.047 6.086 -1.080 1.00 92.94 99 GLY A O 1
ATOM 788 N N . LEU A 1 100 ? -3.048 4.951 0.586 1.00 93.69 100 LEU A N 1
ATOM 789 C CA . LEU A 1 100 ? -4.212 5.828 0.726 1.00 93.69 100 LEU A CA 1
ATOM 790 C C . LEU A 1 100 ? -3.830 7.226 1.228 1.00 93.69 100 LEU A C 1
ATOM 792 O O . LEU A 1 100 ? -4.291 8.216 0.664 1.00 93.69 100 LEU A O 1
ATOM 796 N N . GLU A 1 101 ? -2.927 7.324 2.206 1.00 92.19 101 GLU A N 1
ATOM 797 C CA . GLU A 1 101 ? -2.353 8.593 2.676 1.00 92.19 101 GLU A CA 1
ATOM 798 C C . GLU A 1 101 ? -1.726 9.369 1.506 1.00 92.19 101 GLU A C 1
ATOM 800 O O . GLU A 1 101 ? -2.009 10.550 1.305 1.00 92.19 101 GLU A O 1
ATOM 805 N N . LYS A 1 102 ? -0.941 8.686 0.661 1.00 89.19 102 LYS A N 1
ATOM 806 C CA . LYS A 1 102 ? -0.351 9.274 -0.554 1.00 89.19 102 LYS A CA 1
ATOM 807 C C . LYS A 1 102 ? -1.388 9.654 -1.609 1.00 89.19 102 LYS A C 1
ATOM 809 O O . LYS A 1 102 ? -1.150 10.595 -2.360 1.00 89.19 102 LYS A O 1
ATOM 814 N N . ALA A 1 103 ? -2.512 8.945 -1.667 1.00 88.19 103 ALA A N 1
ATOM 815 C CA . ALA A 1 103 ? -3.645 9.278 -2.526 1.00 88.19 103 ALA A CA 1
ATOM 816 C C . ALA A 1 103 ? -4.506 10.434 -1.969 1.00 88.19 103 ALA A C 1
ATOM 818 O O . ALA A 1 103 ? -5.450 10.864 -2.629 1.00 88.19 103 ALA A O 1
ATOM 819 N N . GLY A 1 104 ? -4.183 10.960 -0.781 1.00 90.06 104 GLY A N 1
ATOM 820 C CA . GLY A 1 104 ? -4.857 12.107 -0.170 1.00 90.06 104 GLY A CA 1
ATOM 821 C C . GLY A 1 104 ? -5.945 11.754 0.846 1.00 90.06 104 GLY A C 1
ATOM 822 O O . GLY A 1 104 ? -6.681 12.647 1.269 1.00 90.06 104 GLY A O 1
ATOM 823 N N . PHE A 1 105 ? -6.059 10.488 1.255 1.00 94.00 105 PHE A N 1
ATOM 824 C CA . PHE A 1 105 ? -6.933 10.089 2.358 1.00 94.00 105 PHE A CA 1
ATOM 825 C C . PHE A 1 105 ? -6.288 10.402 3.709 1.00 94.00 105 PHE A C 1
ATOM 827 O O . PHE A 1 105 ? -5.075 10.333 3.887 1.00 94.00 105 PHE A O 1
ATOM 834 N N . THR A 1 106 ? -7.123 10.708 4.693 1.00 95.06 106 THR A N 1
ATOM 835 C CA . THR A 1 106 ? -6.727 10.808 6.096 1.00 95.06 106 THR A CA 1
ATOM 836 C C . THR A 1 106 ? -6.998 9.472 6.775 1.00 95.06 106 THR A C 1
ATOM 838 O O . THR A 1 106 ? -8.148 9.041 6.868 1.00 95.06 106 THR A O 1
ATOM 841 N N . THR A 1 107 ? -5.949 8.803 7.247 1.00 96.56 107 THR A N 1
ATOM 842 C CA . THR A 1 107 ? -6.071 7.553 8.008 1.00 96.56 107 THR A CA 1
ATOM 843 C C . THR A 1 107 ? -6.556 7.858 9.422 1.00 96.56 107 THR A C 1
ATOM 845 O O . THR A 1 107 ? -5.825 8.438 10.224 1.00 96.56 107 THR A O 1
ATOM 848 N N . ILE A 1 108 ? -7.794 7.474 9.731 1.00 97.19 108 ILE A N 1
ATOM 849 C CA . ILE A 1 108 ? -8.424 7.702 11.039 1.00 97.19 108 ILE A CA 1
ATOM 850 C C . ILE A 1 108 ? -8.021 6.629 12.040 1.00 97.19 108 ILE A C 1
ATOM 852 O O . ILE A 1 108 ? -7.777 6.929 13.208 1.00 97.19 108 ILE A O 1
ATOM 856 N N . ALA A 1 109 ? -7.949 5.380 11.588 1.00 97.31 109 ALA A N 1
ATOM 857 C CA . ALA A 1 109 ? -7.509 4.263 12.401 1.00 97.31 109 ALA A CA 1
ATOM 858 C C . ALA A 1 109 ? -6.975 3.123 11.539 1.00 97.31 109 ALA A C 1
ATOM 860 O O . ALA A 1 109 ? -7.361 2.956 10.382 1.00 97.31 109 ALA A O 1
ATOM 861 N N . VAL A 1 110 ? -6.124 2.309 12.150 1.00 97.81 110 VAL A N 1
ATOM 862 C CA . VAL A 1 110 ? -5.702 1.018 11.614 1.00 97.81 110 VAL A CA 1
ATOM 863 C C . VAL A 1 110 ? -5.940 -0.051 12.675 1.00 97.81 110 VAL A C 1
ATOM 865 O O . VAL A 1 110 ? -5.626 0.169 13.845 1.00 97.81 110 VAL A O 1
ATOM 868 N N . ASN A 1 111 ? -6.516 -1.189 12.297 1.00 97.62 111 ASN A N 1
ATOM 869 C CA . ASN A 1 111 ? -6.674 -2.346 13.173 1.00 97.62 111 ASN A CA 1
ATOM 870 C C . ASN A 1 111 ? -5.722 -3.466 12.753 1.00 97.62 111 ASN A C 1
ATOM 872 O O . ASN A 1 111 ? -5.676 -3.846 11.584 1.00 97.62 111 ASN A O 1
ATOM 876 N N . GLU A 1 112 ? -4.979 -3.992 13.723 1.00 97.25 112 GLU A N 1
ATOM 877 C CA . GLU A 1 112 ? -4.048 -5.097 13.523 1.00 97.25 112 GLU A CA 1
ATOM 878 C C . GLU A 1 112 ? -3.949 -5.938 14.803 1.00 97.25 112 GLU A C 1
ATOM 880 O O . GLU A 1 112 ? -3.998 -5.405 15.909 1.00 97.25 112 GLU A O 1
ATOM 885 N N . VAL A 1 113 ? -3.834 -7.257 14.657 1.00 96.12 113 VAL A N 1
ATOM 886 C CA . VAL A 1 113 ? -3.743 -8.207 15.773 1.00 96.12 113 VAL A CA 1
ATOM 887 C C . VAL A 1 113 ? -2.290 -8.572 16.100 1.00 96.12 113 VAL A C 1
ATOM 889 O O . VAL A 1 113 ? -1.974 -8.873 17.253 1.00 96.12 113 VAL A O 1
ATOM 892 N N . ASP A 1 114 ? -1.395 -8.537 15.110 1.00 95.81 114 ASP A N 1
ATOM 893 C CA . ASP A 1 114 ? 0.024 -8.830 15.265 1.00 95.81 114 ASP A CA 1
ATOM 894 C C . ASP A 1 114 ? 0.779 -7.684 15.954 1.00 95.81 114 ASP A C 1
ATOM 896 O O . ASP A 1 114 ? 0.857 -6.549 15.477 1.00 95.81 114 ASP A O 1
ATOM 900 N N . LYS A 1 115 ? 1.405 -8.003 17.089 1.00 97.69 115 LYS A N 1
ATOM 901 C CA . LYS A 1 115 ? 2.055 -7.010 17.952 1.00 97.69 115 LYS A CA 1
ATOM 902 C C . LYS A 1 115 ? 3.255 -6.342 17.288 1.00 97.69 115 LYS A C 1
ATOM 904 O O . LYS A 1 115 ? 3.508 -5.163 17.536 1.00 97.69 115 LYS A O 1
ATOM 909 N N . ASP A 1 116 ? 4.018 -7.072 16.479 1.00 98.06 116 ASP A N 1
ATOM 910 C CA . ASP A 1 116 ? 5.218 -6.529 15.837 1.00 98.06 116 ASP A CA 1
ATOM 911 C C . ASP A 1 116 ? 4.859 -5.609 14.662 1.00 98.06 116 ASP A C 1
ATOM 913 O O . ASP A 1 116 ? 5.464 -4.544 14.485 1.00 98.06 116 ASP A O 1
ATOM 917 N N . SER A 1 117 ? 3.788 -5.938 13.946 1.00 97.56 117 SER A N 1
ATOM 918 C CA . SER A 1 117 ? 3.131 -5.062 12.980 1.00 97.56 117 SER A CA 1
ATOM 919 C C . SER A 1 117 ? 2.611 -3.786 13.649 1.00 97.56 117 SER A C 1
ATOM 921 O O . SER A 1 117 ? 2.948 -2.685 13.210 1.00 97.56 117 SER A O 1
ATOM 923 N N . CYS A 1 118 ? 1.916 -3.886 14.790 1.00 98.25 118 CYS A N 1
ATOM 924 C CA . CYS A 1 118 ? 1.484 -2.713 15.560 1.00 98.25 118 CYS A CA 1
ATOM 925 C C . CYS A 1 118 ? 2.653 -1.828 16.023 1.00 98.25 118 CYS A C 1
ATOM 927 O O . CYS A 1 118 ? 2.562 -0.600 15.949 1.00 98.25 118 CYS A O 1
ATOM 929 N N . LYS A 1 119 ? 3.769 -2.413 16.482 1.00 98.19 119 LYS A N 1
ATOM 930 C CA . LYS A 1 119 ? 4.988 -1.646 16.811 1.00 98.19 119 LYS A CA 1
ATOM 931 C C . LYS A 1 119 ? 5.533 -0.920 15.584 1.00 98.19 119 LYS A C 1
ATOM 933 O O . LYS A 1 119 ? 5.868 0.258 15.679 1.00 98.19 119 LYS A O 1
ATOM 938 N N . THR A 1 120 ? 5.583 -1.601 14.441 1.00 98.19 120 THR A N 1
ATOM 939 C CA . THR A 1 120 ? 6.040 -1.032 13.166 1.00 98.19 120 THR A CA 1
ATOM 940 C C . THR A 1 120 ? 5.171 0.151 12.747 1.00 98.19 120 THR A C 1
ATOM 942 O O . THR A 1 120 ? 5.707 1.204 12.398 1.00 98.19 120 THR A O 1
ATOM 945 N N . LEU A 1 121 ? 3.846 0.017 12.846 1.00 98.25 121 LEU A N 1
ATOM 946 C CA . LEU A 1 121 ? 2.888 1.086 12.568 1.00 98.25 121 LEU A CA 1
ATOM 947 C C . LEU A 1 121 ? 3.132 2.301 13.468 1.00 98.25 121 LEU A C 1
ATOM 949 O O . LEU A 1 121 ? 3.359 3.398 12.964 1.00 98.25 121 LEU A O 1
ATOM 953 N N . ARG A 1 122 ? 3.172 2.108 14.794 1.00 98.31 122 ARG A N 1
ATOM 954 C CA . ARG A 1 122 ? 3.392 3.206 15.755 1.00 98.31 122 ARG A CA 1
ATOM 955 C C . ARG A 1 122 ? 4.752 3.880 15.575 1.00 98.31 122 ARG A C 1
ATOM 957 O O . ARG A 1 122 ? 4.854 5.090 15.744 1.00 98.31 122 ARG A O 1
ATOM 964 N N . PHE A 1 123 ? 5.786 3.119 15.219 1.00 97.94 123 PHE A N 1
ATOM 965 C CA . PHE A 1 123 ? 7.120 3.659 14.965 1.00 97.94 123 PHE A CA 1
ATOM 966 C C . PHE A 1 123 ? 7.163 4.521 13.694 1.00 97.94 123 PHE A C 1
ATOM 968 O O . PHE A 1 123 ? 7.678 5.636 13.721 1.00 97.94 123 PHE A O 1
ATOM 975 N N . ASN A 1 124 ? 6.608 4.031 12.581 1.00 96.75 124 ASN A N 1
ATOM 976 C CA . ASN A 1 124 ? 6.676 4.720 11.285 1.00 96.75 124 ASN A CA 1
ATOM 977 C C . ASN A 1 124 ? 5.601 5.807 11.108 1.00 96.75 124 ASN A C 1
ATOM 979 O O . ASN A 1 124 ? 5.744 6.695 10.259 1.00 96.75 124 ASN A O 1
ATOM 983 N N . ARG A 1 125 ? 4.506 5.723 11.869 1.00 96.81 125 ARG A N 1
ATOM 984 C CA . ARG A 1 125 ? 3.352 6.628 11.839 1.00 96.81 125 ARG A CA 1
ATOM 985 C C . ARG A 1 125 ? 2.831 6.879 13.262 1.00 96.81 125 ARG A C 1
ATOM 987 O O . ARG A 1 125 ? 1.751 6.418 13.619 1.00 96.81 125 ARG A O 1
ATOM 994 N N . PRO A 1 126 ? 3.565 7.648 14.085 1.00 96.06 126 PRO A N 1
ATOM 995 C CA . PRO A 1 126 ? 3.206 7.874 15.489 1.00 96.06 126 PRO A CA 1
ATOM 996 C C . PRO A 1 126 ? 1.887 8.636 15.688 1.00 96.06 126 PRO A C 1
ATOM 998 O O . PRO A 1 126 ? 1.323 8.598 16.777 1.00 96.06 126 PRO A O 1
ATOM 1001 N N . SER A 1 127 ? 1.388 9.327 14.659 1.00 95.31 127 SER A N 1
ATOM 1002 C CA . SER A 1 127 ? 0.097 10.023 14.686 1.00 95.31 127 SER A CA 1
ATOM 1003 C C . SER A 1 127 ? -1.102 9.122 14.382 1.00 95.31 127 SER A C 1
ATOM 1005 O O . SER A 1 127 ? -2.237 9.556 14.565 1.00 95.31 127 SER A O 1
ATOM 1007 N N . TRP A 1 128 ? -0.889 7.899 13.890 1.00 96.50 128 TRP A N 1
ATOM 1008 C CA . TRP A 1 128 ? -1.989 6.995 13.570 1.00 96.50 128 TRP A CA 1
ATOM 1009 C C . TRP A 1 128 ? -2.575 6.364 14.832 1.00 96.50 128 TRP A C 1
ATOM 1011 O O . TRP A 1 128 ? -1.859 5.927 15.735 1.00 96.50 128 TRP A O 1
ATOM 1021 N N . ASN A 1 129 ? -3.901 6.242 14.858 1.00 97.56 129 ASN A N 1
ATOM 1022 C CA . ASN A 1 129 ? -4.602 5.476 15.877 1.00 97.56 129 ASN A CA 1
ATOM 1023 C C . ASN A 1 129 ? -4.502 3.972 15.570 1.00 97.56 129 ASN A C 1
ATOM 1025 O O . ASN A 1 129 ? -5.252 3.444 14.746 1.00 97.56 129 ASN A O 1
ATOM 1029 N N . VAL A 1 130 ? -3.557 3.292 16.223 1.00 98.25 130 VAL A N 1
ATOM 1030 C CA . VAL A 1 130 ? -3.339 1.845 16.074 1.00 98.25 130 VAL A CA 1
ATOM 1031 C C . VAL A 1 130 ? -4.188 1.076 17.085 1.00 98.25 130 VAL A C 1
ATOM 1033 O O . VAL A 1 130 ? -3.842 0.990 18.269 1.00 98.25 130 VAL A O 1
ATOM 1036 N N . ILE A 1 131 ? -5.277 0.484 16.597 1.00 97.88 131 ILE A N 1
ATOM 1037 C CA . ILE A 1 131 ? -6.172 -0.402 17.341 1.00 97.88 131 ILE A CA 1
ATOM 1038 C C . ILE A 1 131 ? -5.576 -1.811 17.325 1.00 97.88 131 ILE A C 1
ATOM 1040 O O . ILE A 1 131 ? -5.839 -2.607 16.423 1.00 97.88 131 ILE A O 1
ATOM 1044 N N . GLU A 1 132 ? -4.753 -2.099 18.326 1.00 97.81 132 GLU A N 1
ATOM 1045 C CA . GLU A 1 132 ? -4.143 -3.416 18.509 1.00 97.81 132 GLU A CA 1
ATOM 1046 C C . GLU A 1 132 ? -5.149 -4.397 19.117 1.00 97.81 132 GLU A C 1
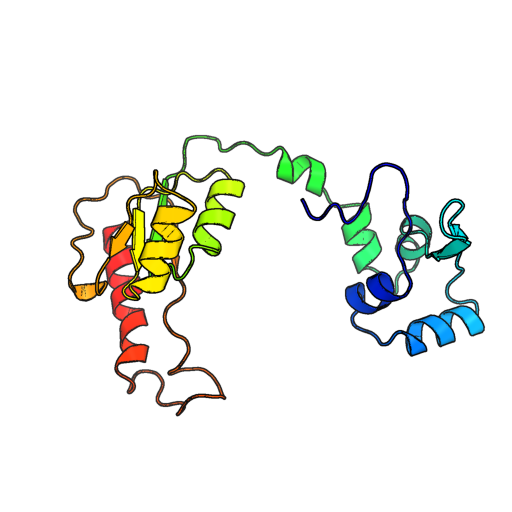ATOM 1048 O O . GLU A 1 132 ? -5.605 -4.206 20.245 1.00 97.81 132 GLU A O 1
ATOM 1053 N N . GLY A 1 133 ? -5.496 -5.442 18.370 1.00 95.62 133 GLY A N 1
ATOM 1054 C CA . GLY A 1 133 ? -6.403 -6.488 18.827 1.00 95.62 133 GLY A CA 1
ATOM 1055 C C . GLY A 1 133 ? -7.176 -7.168 17.704 1.00 95.62 133 GLY A C 1
ATOM 1056 O O . GLY A 1 133 ? -7.198 -6.714 16.561 1.00 95.62 133 GLY A O 1
ATOM 1057 N N . ASP A 1 134 ? -7.833 -8.272 18.060 1.00 94.06 134 ASP A N 1
ATOM 1058 C CA . ASP A 1 134 ? -8.741 -8.987 17.164 1.00 94.06 134 ASP A CA 1
ATOM 1059 C C . ASP A 1 134 ? -9.915 -8.077 16.773 1.00 94.06 134 ASP A C 1
ATOM 1061 O O . ASP A 1 134 ? -10.599 -7.526 17.642 1.00 94.06 134 ASP A O 1
ATOM 1065 N N . ILE A 1 135 ? -10.154 -7.958 15.465 1.00 92.88 135 ILE A N 1
ATOM 1066 C CA . ILE A 1 135 ? -11.239 -7.186 14.854 1.00 92.88 135 ILE A CA 1
ATOM 1067 C C . ILE A 1 135 ? -12.612 -7.470 15.484 1.00 92.88 135 ILE A C 1
ATOM 1069 O O . ILE A 1 135 ? -13.424 -6.557 15.615 1.00 92.88 135 ILE A O 1
ATOM 1073 N N . LYS A 1 136 ? -12.855 -8.701 15.955 1.00 91.06 136 LYS A N 1
ATOM 1074 C CA . LYS A 1 136 ? -14.112 -9.120 16.600 1.00 91.06 136 LYS A CA 1
ATOM 1075 C C . LYS A 1 136 ? -14.425 -8.349 17.879 1.00 91.06 136 LYS A C 1
ATOM 1077 O O . LYS A 1 136 ? -15.588 -8.221 18.252 1.00 91.06 136 LYS A O 1
ATOM 1082 N N . ASN A 1 137 ? -13.386 -7.863 18.552 1.00 93.69 137 ASN A N 1
ATOM 1083 C CA . ASN A 1 137 ? -13.484 -7.163 19.830 1.00 93.69 137 ASN A CA 1
ATOM 1084 C C . ASN A 1 137 ? -13.438 -5.639 19.664 1.00 93.69 137 ASN A C 1
ATOM 1086 O O . ASN A 1 137 ? -13.459 -4.909 20.656 1.00 93.69 137 ASN A O 1
ATOM 1090 N N . VAL A 1 138 ? -13.342 -5.147 18.427 1.00 93.25 138 VAL A N 1
ATOM 1091 C CA . VAL A 1 138 ? -13.290 -3.718 18.143 1.00 93.25 138 VAL A CA 1
ATOM 1092 C C . VAL A 1 138 ? -14.704 -3.193 17.939 1.00 93.25 138 VAL A C 1
ATOM 1094 O O . VAL A 1 138 ? -15.425 -3.609 17.036 1.00 93.25 138 VAL A O 1
ATOM 1097 N N . ASP A 1 139 ? -15.087 -2.227 18.768 1.00 93.44 139 ASP A N 1
ATOM 1098 C CA . ASP A 1 139 ? -16.301 -1.455 18.543 1.00 93.44 139 ASP A CA 1
ATOM 1099 C C . ASP A 1 139 ? -16.052 -0.391 17.465 1.00 93.44 139 ASP A C 1
ATOM 1101 O O . ASP A 1 139 ? -15.372 0.615 17.706 1.00 93.44 139 ASP A O 1
ATOM 1105 N N . PHE A 1 140 ? -16.587 -0.641 16.269 1.00 92.88 140 PHE A N 1
ATOM 1106 C CA . PHE A 1 140 ? -16.497 0.266 15.127 1.00 92.88 140 PHE A CA 1
ATOM 1107 C C . PHE A 1 140 ? -17.603 1.327 15.096 1.00 92.88 140 PHE A C 1
ATOM 1109 O O . PHE A 1 140 ? -17.460 2.307 14.373 1.00 92.88 140 PHE A O 1
ATOM 1116 N N . THR A 1 141 ? -18.652 1.200 15.918 1.00 91.12 141 THR A N 1
ATOM 1117 C CA . THR A 1 141 ? -19.791 2.144 15.937 1.00 91.12 141 THR A CA 1
ATOM 1118 C C . THR A 1 141 ? -19.403 3.545 16.416 1.00 91.12 141 THR A C 1
ATOM 1120 O O . THR A 1 141 ? -20.119 4.517 16.195 1.00 91.12 141 THR A O 1
ATOM 1123 N N . LYS A 1 142 ? -18.237 3.669 17.058 1.00 91.06 142 LYS A N 1
ATOM 1124 C CA . LYS A 1 142 ? -17.654 4.946 17.488 1.00 91.06 142 LYS A CA 1
ATOM 1125 C C . LYS A 1 142 ? -17.044 5.770 16.349 1.00 91.06 142 LYS A C 1
ATOM 1127 O O . LYS A 1 142 ? -16.732 6.943 16.561 1.00 91.06 142 LYS A O 1
ATOM 1132 N N . PHE A 1 143 ? -16.804 5.169 15.184 1.00 93.31 143 PHE A N 1
ATOM 1133 C CA . PHE A 1 143 ? -16.285 5.875 14.016 1.00 93.31 143 PHE A CA 1
ATOM 1134 C C . PHE A 1 143 ? -17.448 6.372 13.166 1.00 93.31 143 PHE A C 1
ATOM 1136 O O . PHE A 1 143 ? -18.422 5.662 12.965 1.00 93.31 143 PHE A O 1
ATOM 1143 N N . ASN A 1 144 ? -17.335 7.598 12.666 1.00 89.31 144 ASN A N 1
ATOM 1144 C CA . ASN A 1 144 ? -18.356 8.233 11.841 1.00 89.31 144 ASN A CA 1
ATOM 1145 C C . ASN A 1 144 ? -17.684 8.891 10.637 1.00 89.31 144 ASN A C 1
ATOM 1147 O O . ASN A 1 144 ? -16.542 9.337 10.750 1.00 89.31 144 ASN A O 1
ATOM 1151 N N . ASN A 1 145 ? -18.420 9.031 9.531 1.00 91.12 145 ASN A N 1
ATOM 1152 C CA . ASN A 1 145 ? -17.957 9.693 8.306 1.00 91.12 145 ASN A CA 1
ATOM 1153 C C . ASN A 1 145 ? -16.709 9.041 7.681 1.00 91.12 145 ASN A C 1
ATOM 1155 O O . ASN A 1 145 ? -15.811 9.750 7.225 1.00 91.12 145 ASN A O 1
ATOM 1159 N N . ILE A 1 146 ? -16.633 7.706 7.676 1.00 96.25 146 ILE A N 1
ATOM 1160 C CA . ILE A 1 146 ? -15.569 6.988 6.969 1.00 96.25 146 ILE A CA 1
ATOM 1161 C C . ILE A 1 146 ? -15.964 6.860 5.500 1.00 96.25 146 ILE A C 1
ATOM 1163 O O . ILE A 1 146 ? -17.058 6.421 5.173 1.00 96.25 146 ILE A O 1
ATOM 1167 N N . ASP A 1 147 ? -15.062 7.256 4.608 1.00 96.12 147 ASP A N 1
ATOM 1168 C CA . ASP A 1 147 ? -15.298 7.230 3.163 1.00 96.12 147 ASP A CA 1
ATOM 1169 C C . ASP A 1 147 ? -14.741 5.969 2.507 1.00 96.12 147 ASP A C 1
ATOM 1171 O O . ASP A 1 147 ? -15.156 5.587 1.413 1.00 96.12 147 ASP A O 1
ATOM 1175 N N . PHE A 1 148 ? -13.749 5.348 3.147 1.00 95.69 148 PHE A N 1
ATOM 1176 C CA . PHE A 1 148 ? -13.070 4.188 2.603 1.00 95.69 148 PHE A CA 1
ATOM 1177 C C . PHE A 1 148 ? -12.632 3.220 3.696 1.00 95.69 148 PHE A C 1
ATOM 1179 O O . PHE A 1 148 ? -11.899 3.577 4.619 1.00 95.69 148 PHE A O 1
ATOM 1186 N N . VAL A 1 149 ? -13.034 1.962 3.547 1.00 95.94 149 VAL A N 1
ATOM 1187 C CA . VAL A 1 149 ? -12.538 0.861 4.369 1.00 95.94 149 VAL A CA 1
ATOM 1188 C C . VAL A 1 149 ? -11.655 -0.009 3.498 1.00 95.94 149 VAL A C 1
ATOM 1190 O O . VAL A 1 149 ? -12.061 -0.489 2.442 1.00 95.94 149 VAL A O 1
ATOM 1193 N N . SER A 1 150 ? -10.430 -0.202 3.956 1.00 94.69 150 SER A N 1
ATOM 1194 C CA . SER A 1 150 ? -9.427 -1.027 3.302 1.00 94.69 150 SER A CA 1
ATOM 1195 C C . SER A 1 150 ? -9.042 -2.190 4.206 1.00 94.69 150 SER A C 1
ATOM 1197 O O . SER A 1 150 ? -9.297 -2.148 5.409 1.00 94.69 150 SER A O 1
ATOM 1199 N N . GLY A 1 151 ? -8.463 -3.250 3.649 1.00 90.00 151 GLY A N 1
ATOM 1200 C CA . GLY A 1 151 ? -7.927 -4.326 4.472 1.00 90.00 151 GLY A CA 1
ATOM 1201 C C . GLY A 1 151 ? -7.694 -5.632 3.737 1.00 90.00 151 GLY A C 1
ATOM 1202 O O . GLY A 1 151 ? -8.482 -6.015 2.869 1.00 90.00 151 GLY A O 1
ATOM 1203 N N . GLY A 1 152 ? -6.611 -6.314 4.101 1.00 82.81 152 GLY A N 1
ATOM 1204 C CA . GLY A 1 152 ? -6.234 -7.609 3.548 1.00 82.81 152 GLY A CA 1
ATOM 1205 C C . GLY A 1 152 ? -6.464 -8.728 4.554 1.00 82.81 152 GLY A C 1
ATOM 1206 O O . GLY A 1 152 ? -5.545 -9.088 5.284 1.00 82.81 152 GLY A O 1
ATOM 1207 N N . PHE A 1 153 ? -7.667 -9.309 4.587 1.00 80.62 153 PHE A N 1
ATOM 1208 C CA . PHE A 1 153 ? -7.913 -10.493 5.415 1.00 80.62 153 PHE A CA 1
ATOM 1209 C C . PHE A 1 153 ? -6.952 -11.643 5.039 1.00 80.62 153 PHE A C 1
ATOM 1211 O O . PHE A 1 153 ? -6.541 -11.773 3.879 1.00 80.62 153 PHE A O 1
ATOM 1218 N N . PRO A 1 154 ? -6.569 -12.505 5.997 1.00 71.06 154 PRO A N 1
ATOM 1219 C CA . PRO A 1 154 ? -5.570 -13.539 5.758 1.00 71.06 154 PRO A CA 1
ATOM 1220 C C . PRO A 1 154 ? -6.005 -14.530 4.668 1.00 71.06 154 PRO A C 1
ATOM 1222 O O . PRO A 1 154 ? -6.943 -15.308 4.822 1.00 71.06 154 PRO A O 1
ATOM 1225 N N . CYS A 1 155 ? -5.235 -14.570 3.578 1.00 63.81 155 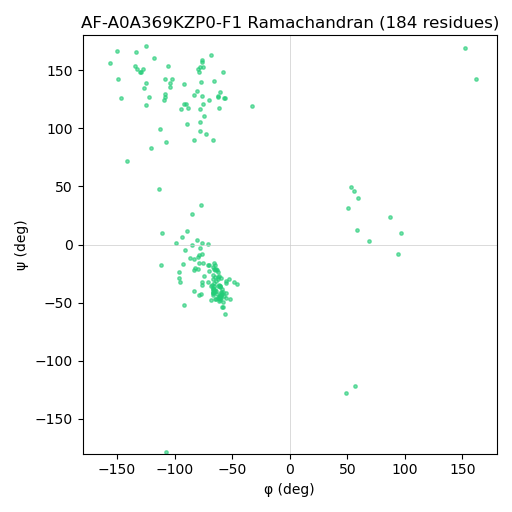CYS A N 1
ATOM 1226 C CA . CYS A 1 155 ? -5.466 -15.441 2.418 1.00 63.81 155 CYS A CA 1
ATOM 1227 C C . CYS A 1 155 ? -5.072 -16.921 2.663 1.00 63.81 155 CYS A C 1
ATOM 1229 O O . CYS A 1 155 ? -5.203 -17.773 1.787 1.00 63.81 155 CYS A O 1
ATOM 1231 N N . GLN A 1 156 ? -4.599 -17.274 3.863 1.00 55.12 156 GLN A N 1
ATOM 1232 C CA . GLN A 1 156 ? -4.067 -18.609 4.192 1.00 55.12 156 GLN A CA 1
ATOM 1233 C C . GLN A 1 156 ? -5.088 -19.742 3.992 1.00 55.12 156 GLN A C 1
ATOM 1235 O O . GLN A 1 156 ? -4.699 -20.860 3.662 1.00 55.12 156 GLN A O 1
ATOM 1240 N N . ALA A 1 157 ? -6.382 -19.449 4.132 1.00 56.19 157 ALA A N 1
ATOM 1241 C CA . ALA A 1 157 ? -7.450 -20.415 3.900 1.00 56.19 157 ALA A CA 1
ATOM 1242 C C . ALA A 1 157 ? -7.798 -20.614 2.408 1.00 56.19 157 ALA A C 1
ATOM 1244 O O . ALA A 1 157 ? -8.345 -21.653 2.033 1.00 56.19 157 ALA A O 1
ATOM 1245 N N . PHE A 1 158 ? -7.452 -19.641 1.556 1.00 55.66 158 PHE A N 1
ATOM 1246 C CA . PHE A 1 158 ? -7.852 -19.566 0.145 1.00 55.66 158 PHE A CA 1
ATOM 1247 C C . PHE A 1 158 ? -6.685 -19.758 -0.840 1.00 55.66 158 PHE A C 1
ATOM 1249 O O . PHE A 1 158 ? -6.908 -20.054 -2.013 1.00 55.66 158 PHE A O 1
ATOM 1256 N N . SER A 1 159 ? -5.435 -19.609 -0.388 1.00 51.81 159 SER A N 1
ATOM 1257 C CA . SER A 1 159 ? -4.247 -19.734 -1.242 1.00 51.81 159 SER A CA 1
ATOM 1258 C C . SER A 1 159 ? -3.849 -21.193 -1.514 1.00 51.81 159 SER A C 1
ATOM 1260 O O . SER A 1 159 ? -4.041 -22.078 -0.680 1.00 51.81 159 SER A O 1
ATOM 1262 N N . TYR A 1 160 ? -3.223 -21.438 -2.672 1.00 47.09 160 TYR A N 1
ATOM 1263 C CA . TYR A 1 160 ? -2.749 -22.768 -3.091 1.00 47.09 160 TYR A CA 1
ATOM 1264 C C . TYR A 1 160 ? -1.670 -23.357 -2.161 1.00 47.09 160 TYR A C 1
ATOM 1266 O O . TYR A 1 160 ? -1.522 -24.572 -2.101 1.00 47.09 160 TYR A O 1
ATOM 1274 N N . ALA A 1 161 ? -0.942 -22.499 -1.435 1.00 51.72 161 ALA A N 1
ATOM 1275 C CA . ALA A 1 161 ? 0.076 -22.870 -0.449 1.00 51.72 161 ALA A CA 1
ATOM 1276 C C . ALA A 1 161 ? -0.499 -23.158 0.958 1.00 51.72 161 ALA A C 1
ATOM 1278 O O . ALA A 1 161 ? 0.261 -23.470 1.872 1.00 51.72 161 ALA A O 1
ATOM 1279 N N . GLY A 1 162 ? -1.819 -23.037 1.145 1.00 53.44 162 GLY A N 1
ATOM 1280 C CA . GLY A 1 162 ? -2.536 -23.415 2.366 1.00 53.44 162 GLY A CA 1
ATOM 1281 C C . GLY A 1 162 ? -3.375 -24.686 2.188 1.00 53.44 162 GLY A C 1
ATOM 1282 O O . GLY A 1 162 ? -3.423 -25.276 1.111 1.00 53.44 162 GLY A O 1
ATOM 1283 N N . ASN A 1 163 ? -4.098 -25.092 3.236 1.00 55.38 163 ASN A N 1
ATOM 1284 C CA . ASN A 1 163 ? -4.890 -26.334 3.241 1.00 55.38 163 ASN A CA 1
ATOM 1285 C C . ASN A 1 163 ? -6.158 -26.289 2.355 1.00 55.38 163 ASN A C 1
ATOM 1287 O O . ASN A 1 163 ? -6.897 -27.267 2.325 1.00 55.38 163 ASN A O 1
ATOM 1291 N N . LYS A 1 164 ? -6.433 -25.170 1.656 1.00 56.53 164 LYS A N 1
ATOM 1292 C CA . LYS A 1 164 ? -7.638 -24.939 0.825 1.00 56.53 164 LYS A CA 1
ATOM 1293 C C . LYS A 1 164 ? -8.962 -25.246 1.538 1.00 56.53 164 LYS A C 1
ATOM 1295 O O . LYS A 1 164 ? -9.936 -25.636 0.903 1.00 56.53 164 LYS A O 1
ATOM 1300 N N . LEU A 1 165 ? -9.005 -25.053 2.853 1.00 57.59 165 LEU A N 1
ATOM 1301 C CA . LEU A 1 165 ? -10.215 -25.273 3.647 1.00 57.59 165 LEU A CA 1
ATOM 1302 C C . LEU A 1 165 ? -11.234 -24.130 3.478 1.00 57.59 165 LEU A C 1
ATOM 1304 O O . LEU A 1 165 ? -12.366 -24.249 3.932 1.00 57.59 165 LEU A O 1
ATOM 1308 N N . GLY A 1 166 ? -10.867 -23.032 2.801 1.00 59.22 166 GLY A N 1
ATOM 1309 C CA . GLY A 1 166 ? -11.779 -21.937 2.480 1.00 59.22 166 GLY A CA 1
ATOM 1310 C C . GLY A 1 166 ? -12.428 -21.358 3.736 1.00 59.22 166 GLY A C 1
ATOM 1311 O O . GLY A 1 166 ? -11.742 -20.920 4.653 1.00 59.22 166 GLY A O 1
ATOM 1312 N N . PHE A 1 167 ? -13.757 -21.375 3.798 1.00 57.31 167 PHE A N 1
ATOM 1313 C CA . PHE A 1 167 ? -14.502 -20.886 4.961 1.00 57.31 167 PHE A CA 1
ATOM 1314 C C . PHE A 1 167 ? -14.553 -21.867 6.143 1.00 57.31 167 PHE A C 1
ATOM 1316 O O . PHE A 1 167 ? -14.982 -21.466 7.221 1.00 57.31 167 PHE A O 1
ATOM 1323 N N . GLU A 1 168 ? -14.105 -23.115 5.976 1.00 57.50 168 GLU A N 1
ATOM 1324 C CA . GLU A 1 168 ? -13.999 -24.073 7.088 1.00 57.50 168 GLU A CA 1
ATOM 1325 C C . GLU A 1 168 ? -12.740 -23.857 7.941 1.00 57.50 168 GLU A C 1
ATOM 1327 O O . GLU A 1 168 ? -12.618 -24.395 9.040 1.00 57.50 168 GLU A O 1
ATOM 1332 N N . ASP A 1 169 ? -11.805 -23.024 7.476 1.00 58.06 169 ASP A N 1
ATOM 1333 C CA . ASP A 1 169 ? -10.724 -22.509 8.310 1.00 58.06 169 ASP A CA 1
ATOM 1334 C C . ASP A 1 169 ? -11.246 -21.337 9.154 1.00 58.06 169 ASP A C 1
ATOM 1336 O O . ASP A 1 169 ? -11.835 -20.390 8.625 1.00 58.06 169 ASP A O 1
ATOM 1340 N N . ALA A 1 170 ? -10.962 -21.335 10.460 1.00 60.97 170 ALA A N 1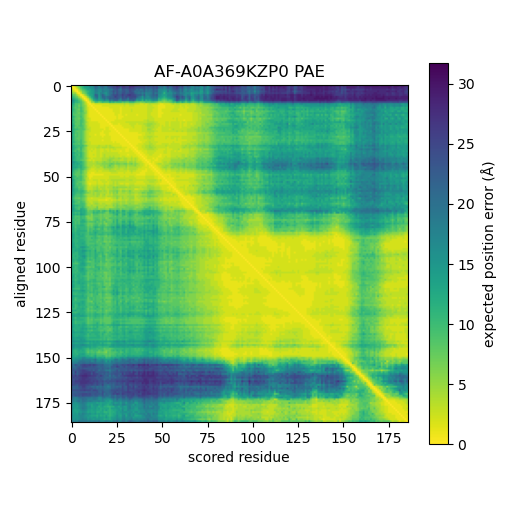
ATOM 1341 C CA . ALA A 1 170 ? -11.311 -20.223 11.347 1.00 60.97 170 ALA A CA 1
ATOM 1342 C C . ALA A 1 170 ? -10.795 -18.867 10.819 1.00 60.97 170 ALA A C 1
ATOM 1344 O O . ALA A 1 170 ? -11.438 -17.837 11.015 1.00 60.97 170 ALA A O 1
ATOM 1345 N N . ARG A 1 171 ? -9.679 -18.853 10.082 1.00 59.72 171 ARG A N 1
ATOM 1346 C CA . ARG A 1 171 ? -9.125 -17.649 9.441 1.00 59.72 171 ARG A CA 1
ATOM 1347 C C . ARG A 1 171 ? -9.910 -17.217 8.204 1.00 59.72 171 ARG A C 1
ATOM 1349 O O . ARG A 1 171 ? -9.948 -16.029 7.908 1.00 59.72 171 ARG A O 1
ATOM 1356 N N . GLY A 1 172 ? -10.579 -18.145 7.519 1.00 60.75 172 GLY A N 1
ATOM 1357 C CA . GLY A 1 172 ? -11.509 -17.840 6.430 1.00 60.75 172 GLY A CA 1
ATOM 1358 C C . GLY A 1 172 ? -12.756 -17.097 6.909 1.00 60.75 172 GLY A C 1
ATOM 1359 O O . GLY A 1 172 ? -13.314 -16.290 6.169 1.00 60.75 172 GLY A O 1
ATOM 1360 N N . THR A 1 173 ? -13.142 -17.275 8.179 1.00 70.44 173 THR A N 1
ATOM 1361 C CA . THR A 1 173 ? -14.271 -16.536 8.769 1.00 70.44 173 THR A CA 1
ATOM 1362 C C . THR A 1 173 ? -13.982 -15.051 9.000 1.00 70.44 173 THR A C 1
ATOM 1364 O O . THR A 1 173 ? -14.916 -14.259 9.103 1.00 70.44 173 THR A O 1
ATOM 1367 N N . LEU A 1 174 ? -12.706 -14.638 9.005 1.00 78.00 174 LEU A N 1
ATOM 1368 C CA . LEU A 1 174 ? -12.313 -13.230 9.161 1.00 78.00 174 LEU A CA 1
ATOM 1369 C C . LEU A 1 174 ? -12.790 -12.349 8.002 1.00 78.00 174 LEU A C 1
ATOM 1371 O O . LEU A 1 174 ? -12.969 -11.149 8.191 1.00 78.00 174 LEU A O 1
ATOM 1375 N N . PHE A 1 175 ? -13.086 -12.943 6.841 1.00 79.69 175 PHE A N 1
ATOM 1376 C CA . PHE A 1 175 ? -13.793 -12.252 5.767 1.00 79.69 175 PHE A CA 1
ATOM 1377 C C . PHE A 1 175 ? -15.149 -11.704 6.242 1.00 79.69 175 PHE A C 1
ATOM 1379 O O . PHE A 1 175 ? -15.481 -10.553 5.964 1.00 79.69 175 PHE A O 1
ATOM 1386 N N . PHE A 1 176 ? -15.934 -12.487 6.990 1.00 81.31 176 PHE A N 1
ATOM 1387 C CA . PHE A 1 176 ? -17.237 -12.034 7.489 1.00 81.31 176 PHE A CA 1
ATOM 1388 C C . PHE A 1 176 ? -17.094 -10.909 8.512 1.00 81.31 176 PHE A C 1
ATOM 1390 O O . PHE A 1 176 ? -17.865 -9.954 8.474 1.00 81.31 176 PHE A O 1
ATOM 1397 N N . GLU A 1 177 ? -16.077 -10.975 9.372 1.00 85.75 177 GLU A N 1
ATOM 1398 C CA . GLU A 1 177 ? -15.792 -9.901 10.329 1.00 85.75 177 GLU A CA 1
ATOM 1399 C C . GLU A 1 177 ? -15.364 -8.610 9.627 1.00 85.75 177 GLU A C 1
ATOM 1401 O O . GLU A 1 177 ? -15.821 -7.532 10.002 1.00 85.75 177 GLU A O 1
ATOM 1406 N N . GLN A 1 178 ? -14.567 -8.707 8.555 1.00 84.62 178 GLN A N 1
ATOM 1407 C CA . GLN A 1 178 ? -14.229 -7.549 7.728 1.00 84.62 178 GLN A CA 1
ATOM 1408 C C . GLN A 1 178 ? -15.479 -6.902 7.125 1.00 84.62 178 GLN A C 1
ATOM 1410 O O . GLN A 1 178 ? -15.622 -5.683 7.176 1.00 84.62 178 GLN A O 1
ATOM 1415 N N . ASN A 1 179 ? -16.393 -7.706 6.574 1.00 84.56 179 ASN A N 1
ATOM 1416 C CA . ASN A 1 179 ? -17.636 -7.202 5.987 1.00 84.56 179 ASN A CA 1
ATOM 1417 C C . ASN A 1 179 ? -18.557 -6.580 7.045 1.00 84.56 179 ASN A C 1
ATOM 1419 O O . ASN A 1 179 ? -19.135 -5.523 6.808 1.00 84.56 179 ASN A O 1
ATOM 1423 N N . LYS A 1 180 ? -18.663 -7.197 8.229 1.00 86.44 180 LYS A N 1
ATOM 1424 C CA . LYS A 1 180 ? -19.428 -6.651 9.356 1.00 86.44 180 LYS A CA 1
ATOM 1425 C C . LYS A 1 180 ? -18.864 -5.306 9.812 1.00 86.44 180 LYS A C 1
ATOM 1427 O O . LYS A 1 180 ? -19.629 -4.370 10.009 1.00 86.44 180 LYS A O 1
ATOM 1432 N N . ALA A 1 181 ? -17.543 -5.202 9.957 1.00 86.31 181 ALA A N 1
ATOM 1433 C CA . ALA A 1 181 ? -16.885 -3.945 10.290 1.00 86.31 181 ALA A CA 1
ATOM 1434 C C . ALA A 1 181 ? -17.115 -2.892 9.197 1.00 86.31 181 ALA A C 1
ATOM 1436 O O . ALA A 1 181 ? -17.513 -1.778 9.511 1.00 86.31 181 ALA A O 1
ATOM 1437 N N . ALA A 1 182 ? -16.948 -3.249 7.920 1.00 86.81 182 ALA A N 1
ATOM 1438 C CA . ALA A 1 182 ? -17.187 -2.336 6.804 1.00 86.81 182 ALA A CA 1
ATOM 1439 C C . ALA A 1 182 ? -18.626 -1.794 6.785 1.00 86.81 182 ALA A C 1
ATOM 1441 O O . ALA A 1 182 ? -18.807 -0.599 6.585 1.00 86.81 182 ALA A O 1
ATOM 1442 N N . PHE A 1 183 ? -19.628 -2.634 7.067 1.00 88.88 183 PHE A N 1
ATOM 1443 C CA . PHE A 1 183 ? -21.032 -2.214 7.162 1.00 88.88 183 PHE A CA 1
ATOM 1444 C C . PHE A 1 183 ? -21.309 -1.241 8.319 1.00 88.88 183 PHE A C 1
ATOM 1446 O O . PHE A 1 183 ? -22.242 -0.455 8.247 1.00 88.88 183 PHE A O 1
ATOM 1453 N N . LEU A 1 184 ? -20.535 -1.301 9.404 1.00 85.94 184 LEU A N 1
ATOM 1454 C CA . LEU A 1 184 ? -20.661 -0.353 10.517 1.00 85.94 184 LEU A CA 1
ATOM 1455 C C . LEU A 1 184 ? -19.918 0.964 10.264 1.00 85.94 184 LEU A C 1
ATOM 1457 O O . LEU A 1 184 ? -20.180 1.946 10.951 1.00 85.94 184 LEU A O 1
ATOM 1461 N N . LEU A 1 185 ? -18.956 0.958 9.342 1.00 86.62 185 LEU A N 1
ATOM 1462 C CA . LEU A 1 185 ? -18.071 2.085 9.069 1.00 86.62 185 LEU A CA 1
ATOM 1463 C C . LEU A 1 185 ? -18.558 2.962 7.908 1.00 86.62 185 LEU A C 1
ATOM 1465 O O . LEU A 1 185 ? -18.297 4.164 7.936 1.00 86.62 185 LEU A O 1
ATOM 1469 N N . LEU A 1 186 ? -19.216 2.368 6.908 1.00 85.81 186 LEU A N 1
ATOM 1470 C CA . LEU A 1 186 ? -19.743 3.031 5.706 1.00 85.81 186 LEU A CA 1
ATOM 1471 C C . LEU A 1 186 ? -21.247 3.293 5.829 1.00 85.81 186 LEU A C 1
ATOM 1473 O O . LEU A 1 186 ? -21.673 4.401 5.433 1.00 85.81 186 LEU A O 1
#

InterPro domains:
  IPR001525 C-5 cytosine methyltransferase [PF00145] (85-178)
  IPR001525 C-5 cytosine methyltransferase [PS51679] (84-186)
  IPR001525 C-5 cytosine methyltransferase [TIGR00675] (87-178)
  IPR018117 DNA methylase, C-5 cytosine-specific, active site [PS00094] (147-159)
  IPR029063 S-adenosyl-L-methionine-dependent methyltransferase superfamily [G3DSA:3.40.50.150] (80-183)
  IPR029063 S-adenosyl-L-methionine-dependent methyltransferase superfamily [SSF53335] (83-179)